Protein AF-C5DSR4-F1 (afdb_monomer_lite)

Radius of gyration: 38.28 Å; chains: 1; bounding box: 112×95×82 Å

Foldseek 3Di:
DVVVVVVVVVVVVVVVVVVVVVVVVVVVVVVVVVVVVVVVVVVVVVVVVVVVVVVVVVVVVVVVVVVVVVVCVVPDPPPVPPPVPPPPDDDDDDDDDDDDDDDDDDDDDDDDPDDDDDDDDDDDDDDDDDDDDDDDDDDDDDDDDDDDDDDDDDDDDDDDDDDDDDDDDDDDDDDDDDDDDDDPDDPPVVVVVVVVVVVPDPPPPPPDQDADPDQDDDDPFDPFLVNLLCQQCPNPPPDRHVVVCCVRRNCRRQPDPVSVVVCLLSVLSNQLLVQCVVVVHDSVVQRVVLQVLQDPDVVVPDGHGPSVCSDNVSRPPSSD

pLDDT: mean 76.4, std 23.67, range [31.12, 98.5]

Secondary structure (DSSP, 8-state):
-HHHHHHHHHHHHHHHHHHHHHHHHHHHHHHHHHHHHHHHHHHHHHHHHHHHHHHHHHHHHHHHHHHHHHHHHHHS---TTSSHHHH---------------------------PPPPP---------------------------PPPPPP--------PPPPPPPP-------------------HHHHHHHHHHGGGS-----PPPP---SPP---SS--SHHHHHHHHHT-STTPPPHHHHHHHHTTTT--SHHHHHHHHHHHHHHHHHHHHHHTT--HHHHHHHHHHTTEEETTTTEE--HHHHTSGGGS-GGG-

Organism: Zygosaccharomyces rouxii (strain ATCC 2623 / CBS 732 / NBRC 1130 / NCYC 568 / NRRL Y-229) (NCBI:txid559307)

InterPro domains:
  IPR022210 Transcription activator GCR1-like domain [PF12550] (216-294)
  IPR052146 High-osmolarity-induced transcription [PTHR37784] (62-318)

Structure (mmCIF, N/CA/C/O backbone):
data_AF-C5DSR4-F1
#
_entry.id   AF-C5DSR4-F1
#
loop_
_atom_site.group_PDB
_atom_site.id
_atom_site.type_symbol
_atom_site.label_atom_id
_atom_site.label_alt_id
_atom_site.label_comp_id
_atom_site.label_asym_id
_atom_site.label_entity_id
_atom_site.label_seq_id
_atom_site.pdbx_PDB_ins_code
_atom_site.Cartn_x
_atom_site.Cartn_y
_atom_site.Cartn_z
_atom_site.occupancy
_atom_site.B_iso_or_equiv
_atom_site.auth_seq_id
_atom_site.auth_comp_id
_atom_site.auth_asym_id
_atom_site.auth_atom_id
_atom_site.pdbx_PDB_model_num
ATOM 1 N N . MET A 1 1 ? -30.363 -25.377 47.512 1.00 67.31 1 MET A N 1
ATOM 2 C CA . MET A 1 1 ? -30.000 -26.011 46.230 1.00 67.31 1 MET A CA 1
ATOM 3 C C . MET A 1 1 ? -29.945 -25.059 45.023 1.00 67.31 1 MET A C 1
ATOM 5 O O . MET A 1 1 ? -29.030 -25.277 44.245 1.00 67.31 1 MET A O 1
ATOM 9 N N . PRO A 1 2 ? -30.767 -23.993 44.857 1.00 78.06 2 PRO A N 1
ATOM 10 C CA . PRO A 1 2 ? -30.749 -23.189 43.613 1.00 78.06 2 PRO A CA 1
ATOM 11 C C . PRO A 1 2 ? -29.427 -22.437 43.344 1.00 78.06 2 PRO A C 1
ATOM 13 O O . PRO A 1 2 ? -29.025 -22.269 42.204 1.00 78.06 2 PRO A O 1
ATOM 16 N N . LEU A 1 3 ? -28.666 -22.097 44.391 1.00 91.06 3 LEU A N 1
ATOM 17 C CA . LEU A 1 3 ? -27.341 -21.461 44.279 1.00 91.06 3 LEU A CA 1
ATOM 18 C C . LEU A 1 3 ? -26.292 -22.280 43.499 1.00 91.06 3 LEU A C 1
ATOM 20 O O . LEU A 1 3 ? -25.314 -21.715 43.012 1.00 91.06 3 LEU A O 1
ATOM 24 N N . ALA A 1 4 ? -26.446 -23.605 43.430 1.00 95.12 4 ALA A N 1
ATOM 25 C CA . ALA A 1 4 ? -25.523 -24.451 42.678 1.00 95.12 4 ALA A CA 1
ATOM 26 C C . ALA A 1 4 ? -25.793 -24.378 41.167 1.00 95.12 4 ALA A C 1
ATOM 28 O O . ALA A 1 4 ? -24.843 -24.356 40.390 1.00 95.12 4 ALA A O 1
ATOM 29 N N . GLU A 1 5 ? -27.063 -24.288 40.766 1.00 95.62 5 GLU A N 1
ATOM 30 C CA . GLU A 1 5 ? -27.489 -24.248 39.361 1.00 95.62 5 GLU A CA 1
ATOM 31 C C . GLU A 1 5 ? -27.044 -22.943 38.687 1.00 95.62 5 GLU A C 1
ATOM 33 O O . GLU A 1 5 ? -26.436 -22.983 37.619 1.00 95.62 5 GLU A O 1
ATOM 38 N N . ASP A 1 6 ? -27.206 -21.802 39.367 1.00 96.06 6 ASP A N 1
ATOM 39 C CA . ASP A 1 6 ? -26.759 -20.496 38.858 1.00 96.06 6 ASP A CA 1
ATOM 40 C C . ASP A 1 6 ? -25.241 -20.453 38.618 1.00 96.06 6 ASP A C 1
ATOM 42 O O . ASP A 1 6 ? -24.758 -19.902 37.626 1.00 96.06 6 ASP A O 1
ATOM 46 N N . ARG A 1 7 ? -24.464 -21.067 39.521 1.00 96.38 7 ARG A N 1
ATOM 47 C CA . ARG A 1 7 ? -23.004 -21.127 39.390 1.00 96.38 7 ARG A CA 1
ATOM 48 C C . ARG A 1 7 ? -22.572 -22.030 38.236 1.00 96.38 7 ARG A C 1
ATOM 50 O O . ARG A 1 7 ? -21.588 -21.710 37.573 1.00 96.38 7 ARG A O 1
ATOM 57 N N . VAL A 1 8 ? -23.273 -23.141 38.008 1.00 97.00 8 VAL A N 1
ATOM 58 C CA . VAL A 1 8 ? -23.008 -24.031 36.867 1.00 97.00 8 VAL A CA 1
ATOM 59 C C . VAL A 1 8 ? -23.297 -23.302 35.555 1.00 97.00 8 VAL A C 1
ATOM 61 O O . VAL A 1 8 ? -22.428 -23.285 34.688 1.00 97.00 8 VAL A O 1
ATOM 64 N N . ALA A 1 9 ? -24.429 -22.604 35.448 1.00 96.75 9 ALA A N 1
ATOM 65 C CA . ALA A 1 9 ? -24.789 -21.857 34.243 1.00 96.75 9 ALA A CA 1
ATOM 66 C C . ALA A 1 9 ? -23.773 -20.748 33.894 1.00 96.75 9 ALA A C 1
ATOM 68 O O . ALA A 1 9 ? -23.401 -20.575 32.731 1.00 96.75 9 ALA A O 1
ATOM 69 N N . GLU A 1 10 ? -23.271 -20.006 34.889 1.00 96.81 10 GLU A N 1
ATOM 70 C CA . GLU A 1 10 ? -22.231 -18.993 34.649 1.00 96.81 10 GLU A CA 1
ATOM 71 C C . GLU A 1 10 ? -20.904 -19.629 34.201 1.00 96.81 10 GLU A C 1
ATOM 73 O O . GLU A 1 10 ? -20.248 -19.112 33.295 1.00 96.81 10 GLU A O 1
ATOM 78 N N . LEU A 1 11 ? -20.517 -20.774 34.777 1.00 97.31 11 LEU A N 1
ATOM 79 C CA . LEU A 1 11 ? -19.326 -21.507 34.339 1.00 97.31 11 LEU A CA 1
ATOM 80 C C . LEU A 1 11 ? -19.472 -22.023 32.902 1.00 97.31 11 LEU A C 1
ATOM 82 O O . LEU A 1 11 ? -18.539 -21.871 32.118 1.00 97.31 11 LEU A O 1
ATOM 86 N N . GLU A 1 12 ? -20.631 -22.559 32.521 1.00 97.75 12 GLU A N 1
ATOM 87 C CA . GLU A 1 12 ? -20.911 -22.984 31.140 1.00 97.75 12 GLU A CA 1
ATOM 88 C C . GLU A 1 12 ? -20.792 -21.815 30.151 1.00 97.75 12 GLU A C 1
ATOM 90 O O . GLU A 1 12 ? -20.209 -21.952 29.068 1.00 97.75 12 GLU A O 1
ATOM 95 N N . ARG A 1 13 ? -21.257 -20.622 30.543 1.00 98.12 13 ARG A N 1
ATOM 96 C CA . ARG A 1 13 ? -21.115 -19.399 29.742 1.00 98.12 13 ARG A CA 1
ATOM 97 C C . ARG A 1 13 ? -19.653 -18.980 29.585 1.00 98.12 13 ARG A C 1
ATOM 99 O O . ARG A 1 13 ? -19.244 -18.596 28.486 1.00 98.12 13 ARG A O 1
ATOM 106 N N . GLN A 1 14 ? -18.867 -19.060 30.659 1.00 97.81 14 GLN A N 1
ATOM 107 C CA . GLN A 1 14 ? -17.430 -18.767 30.630 1.00 97.81 14 GLN A CA 1
ATOM 108 C C . GLN A 1 14 ? -16.665 -19.768 29.760 1.00 97.81 14 GLN A C 1
ATOM 110 O O . GLN A 1 14 ? -15.846 -19.351 28.940 1.00 97.81 14 GLN A O 1
ATOM 115 N N . VAL A 1 15 ? -16.975 -21.062 29.873 1.00 97.81 15 VAL A N 1
ATOM 116 C CA . VAL A 1 15 ? -16.399 -22.118 29.026 1.00 97.81 15 VAL A CA 1
ATOM 117 C C . VAL A 1 15 ? -16.713 -21.846 27.555 1.00 97.81 15 VAL A C 1
ATOM 119 O O . VAL A 1 15 ? -15.791 -21.772 26.748 1.00 97.81 15 VAL A O 1
ATOM 122 N N . THR A 1 16 ? -17.970 -21.547 27.220 1.00 97.75 16 THR A N 1
ATOM 123 C CA . THR A 1 16 ? -18.378 -21.234 25.837 1.00 97.75 16 THR A CA 1
ATOM 124 C C . THR A 1 16 ? -17.647 -20.001 25.277 1.00 97.75 16 THR A C 1
ATOM 126 O O . THR A 1 16 ? -17.295 -19.943 24.097 1.00 97.75 16 THR A O 1
ATOM 129 N N . MET A 1 17 ? -17.408 -18.977 26.105 1.00 97.38 17 MET A N 1
ATOM 130 C CA . MET A 1 17 ? -16.648 -17.789 25.698 1.00 97.38 17 MET A CA 1
ATOM 131 C C . MET A 1 17 ? -15.181 -18.132 25.408 1.00 97.38 17 MET A C 1
ATOM 133 O O . MET A 1 17 ? -14.644 -17.694 24.387 1.00 97.38 17 MET A O 1
ATOM 137 N N . LEU A 1 18 ? -14.549 -18.921 26.281 1.00 98.12 18 LEU A N 1
ATOM 138 C CA . LEU A 1 18 ? -13.169 -19.371 26.109 1.00 98.12 18 LEU A CA 1
ATOM 139 C C . LEU A 1 18 ? -13.017 -20.246 24.863 1.00 98.12 18 LEU A C 1
ATOM 141 O O . LEU A 1 18 ? -12.092 -20.021 24.087 1.00 98.12 18 LEU A O 1
ATOM 145 N N . GLU A 1 19 ? -13.949 -21.166 24.612 1.00 97.94 19 GLU A N 1
ATOM 146 C CA . GLU A 1 19 ? -13.974 -21.985 23.393 1.00 97.94 19 GLU A CA 1
ATOM 147 C C . GLU A 1 19 ? -14.010 -21.118 22.129 1.00 97.94 19 GLU A C 1
ATOM 149 O O . GLU A 1 19 ? -13.214 -21.321 21.211 1.00 97.94 19 GLU A O 1
ATOM 154 N N . ARG A 1 20 ? -14.855 -20.077 22.097 1.00 96.50 20 ARG A N 1
ATOM 155 C CA . ARG A 1 20 ? -14.907 -19.134 20.965 1.00 96.50 20 ARG A CA 1
ATOM 156 C C . ARG A 1 20 ? -13.616 -18.340 20.792 1.00 96.50 20 ARG A C 1
ATOM 158 O O . ARG A 1 20 ? -13.196 -18.103 19.660 1.00 96.50 20 ARG A O 1
ATOM 165 N N . MET A 1 21 ? -12.985 -17.914 21.887 1.00 96.44 21 MET A N 1
ATOM 166 C CA . MET A 1 21 ? -11.693 -17.223 21.826 1.00 96.44 21 MET A CA 1
ATOM 167 C C . MET A 1 21 ? -10.587 -18.141 21.296 1.00 96.44 21 MET A C 1
ATOM 169 O O . MET A 1 21 ? -9.791 -17.711 20.462 1.00 96.44 21 MET A O 1
ATOM 173 N N . ILE A 1 22 ? -10.560 -19.400 21.740 1.00 98.06 22 ILE A N 1
ATOM 174 C CA . ILE A 1 22 ? -9.607 -20.410 21.268 1.00 98.06 22 ILE A CA 1
ATOM 175 C C . ILE A 1 22 ? -9.812 -20.667 19.774 1.00 98.06 22 ILE A C 1
ATOM 177 O O . ILE A 1 22 ? -8.837 -20.628 19.026 1.00 98.06 22 ILE A O 1
ATOM 181 N N . GLN A 1 23 ? -11.057 -20.832 19.319 1.00 96.69 23 GLN A N 1
ATOM 182 C CA . GLN A 1 23 ? -11.356 -21.031 17.900 1.00 96.69 23 GLN A CA 1
ATOM 183 C C . GLN A 1 23 ? -10.903 -19.837 17.049 1.00 96.69 23 GLN A C 1
ATOM 185 O O . GLN A 1 23 ? -10.230 -20.014 16.040 1.00 96.69 23 GLN A O 1
ATOM 190 N N . MET A 1 24 ? -11.193 -18.606 17.485 1.00 93.19 24 MET A N 1
ATOM 191 C CA . MET A 1 24 ? -10.771 -17.390 16.776 1.00 93.19 24 MET A CA 1
ATOM 192 C C . MET A 1 24 ? -9.240 -17.273 16.669 1.00 93.19 24 MET A C 1
ATOM 194 O O . MET A 1 24 ? -8.710 -16.833 15.641 1.00 93.19 24 MET A O 1
ATOM 198 N N . LEU A 1 25 ? -8.519 -17.646 17.732 1.00 96.38 25 LEU A N 1
ATOM 199 C CA . LEU A 1 25 ? -7.056 -17.691 17.728 1.00 96.38 25 LEU A CA 1
ATOM 200 C C . LEU A 1 25 ? -6.536 -18.782 16.786 1.00 96.38 25 LEU A C 1
ATOM 202 O O . LEU A 1 25 ? -5.598 -18.505 16.037 1.00 96.38 25 LEU A O 1
ATOM 206 N N . GLY A 1 26 ? -7.170 -19.959 16.778 1.00 97.12 26 GLY A N 1
ATOM 207 C CA . GLY A 1 26 ? -6.899 -21.051 15.839 1.00 97.12 26 GLY A CA 1
ATOM 208 C C . GLY A 1 26 ? -7.015 -20.591 14.388 1.00 97.12 26 GLY A C 1
ATOM 209 O O . GLY A 1 26 ? -6.015 -20.567 13.676 1.00 97.12 26 GLY A O 1
ATOM 210 N N . ASP A 1 27 ? -8.173 -20.053 14.000 1.00 93.50 27 ASP A N 1
ATOM 211 C CA . ASP A 1 27 ? -8.421 -19.553 12.641 1.00 93.50 27 ASP A CA 1
ATOM 212 C C . ASP A 1 27 ? -7.419 -18.456 12.225 1.00 93.50 27 ASP A C 1
ATOM 214 O O . ASP A 1 27 ? -7.037 -18.321 11.058 1.00 93.50 27 ASP A O 1
ATOM 218 N N . THR A 1 28 ? -6.992 -17.618 13.176 1.00 92.19 28 THR A N 1
ATOM 219 C CA . THR A 1 28 ? -6.001 -16.563 12.920 1.00 92.19 28 THR A CA 1
ATOM 220 C C . THR A 1 28 ? -4.607 -17.139 12.681 1.00 92.19 28 THR A C 1
ATOM 222 O O . THR A 1 28 ? -3.866 -16.608 11.844 1.00 92.19 28 THR A O 1
ATOM 225 N N . LEU A 1 29 ? -4.232 -18.181 13.427 1.00 97.06 29 LEU A N 1
ATOM 226 C CA . LEU A 1 29 ? -2.969 -18.891 13.253 1.00 97.06 29 LEU A CA 1
ATOM 227 C C . LEU A 1 29 ? -2.957 -19.660 11.935 1.00 97.06 29 LEU A C 1
ATOM 229 O O . LEU A 1 29 ? -1.994 -19.496 11.189 1.00 97.06 29 LEU A O 1
ATOM 233 N N . ASP A 1 30 ? -4.032 -20.365 11.589 1.00 96.25 30 ASP A N 1
ATOM 234 C CA . ASP A 1 30 ? -4.150 -21.109 10.328 1.00 96.25 30 ASP A CA 1
ATOM 235 C C . ASP A 1 30 ? -3.954 -20.184 9.123 1.00 96.25 30 ASP A C 1
ATOM 237 O O . ASP A 1 30 ? -3.050 -20.381 8.316 1.00 96.25 30 ASP A O 1
ATOM 241 N N . ARG A 1 31 ? -4.644 -19.036 9.090 1.00 90.06 31 ARG A N 1
ATOM 242 C CA . ARG A 1 31 ? -4.443 -18.017 8.034 1.00 90.06 31 ARG A CA 1
ATOM 243 C C . ARG A 1 31 ? -3.023 -17.449 7.973 1.00 90.06 31 ARG A C 1
ATOM 245 O O . ARG A 1 31 ? -2.646 -16.807 6.985 1.00 90.06 31 ARG A O 1
ATOM 252 N N . LYS A 1 32 ? -2.259 -17.509 9.066 1.00 93.38 32 LYS A N 1
ATOM 253 C CA . LYS A 1 32 ? -0.842 -17.117 9.064 1.00 93.38 32 LYS A CA 1
ATOM 254 C C . LYS A 1 32 ? 0.025 -18.263 8.546 1.00 93.38 32 LYS A C 1
ATOM 256 O O . LYS A 1 32 ? 0.905 -17.977 7.739 1.00 93.38 32 LYS A O 1
ATOM 261 N N . PHE A 1 33 ? -0.240 -19.504 8.953 1.00 98.12 33 PHE A N 1
ATOM 262 C CA . PHE A 1 33 ? 0.444 -20.694 8.447 1.00 98.12 33 PHE A CA 1
ATOM 263 C C . PHE A 1 33 ? 0.251 -20.860 6.939 1.00 98.12 33 PHE A C 1
ATOM 265 O O . PHE A 1 33 ? 1.259 -20.916 6.242 1.00 98.12 33 PHE A O 1
ATOM 272 N N . ASP A 1 34 ? -0.974 -20.745 6.422 1.00 92.69 34 ASP A N 1
ATOM 273 C CA . ASP A 1 34 ? -1.265 -20.799 4.979 1.00 92.69 34 ASP A CA 1
ATOM 274 C C . ASP A 1 34 ? -0.450 -19.764 4.187 1.00 92.69 34 ASP A C 1
ATOM 276 O O . ASP A 1 34 ? 0.082 -20.023 3.107 1.00 92.69 34 ASP A O 1
ATOM 280 N N . ARG A 1 35 ? -0.312 -18.551 4.741 1.00 91.00 35 ARG A N 1
ATOM 281 C CA . ARG A 1 35 ? 0.499 -17.495 4.120 1.00 91.00 35 ARG A CA 1
ATOM 282 C C . ARG A 1 35 ? 1.985 -17.827 4.129 1.00 91.00 35 ARG A C 1
ATOM 284 O O . ARG A 1 35 ? 2.672 -17.493 3.165 1.00 91.00 35 ARG A O 1
ATOM 291 N N . TYR A 1 36 ? 2.493 -18.436 5.197 1.00 96.88 36 TYR A N 1
ATOM 292 C CA . TYR A 1 36 ? 3.886 -18.877 5.245 1.00 96.88 36 TYR A CA 1
ATOM 293 C C . TYR A 1 36 ? 4.137 -20.040 4.289 1.00 96.88 36 TYR A C 1
ATOM 295 O O . TYR A 1 36 ? 5.135 -20.005 3.573 1.00 96.88 36 TYR A O 1
ATOM 303 N N . GLU A 1 37 ? 3.224 -21.003 4.214 1.00 97.00 37 GLU A N 1
ATOM 304 C CA . GLU A 1 37 ? 3.296 -22.131 3.288 1.00 97.00 37 GLU A CA 1
ATOM 305 C C . GLU A 1 37 ? 3.336 -21.648 1.836 1.00 97.00 37 GLU A C 1
ATOM 307 O O . GLU A 1 37 ? 4.270 -21.976 1.107 1.00 97.00 37 GLU A O 1
ATOM 312 N N . GLN A 1 38 ? 2.454 -20.720 1.454 1.00 88.62 38 GLN A N 1
ATOM 313 C CA . GLN A 1 38 ? 2.473 -20.113 0.120 1.00 88.62 38 GLN A CA 1
ATOM 314 C C . GLN A 1 38 ? 3.803 -19.402 -0.202 1.00 88.62 38 GLN A C 1
ATOM 316 O O . GLN A 1 38 ? 4.290 -19.438 -1.338 1.00 88.62 38 GLN A O 1
ATOM 321 N N . VAL A 1 39 ? 4.410 -18.730 0.782 1.00 93.38 39 VAL A N 1
ATOM 322 C CA . VAL A 1 39 ? 5.723 -18.087 0.605 1.00 93.38 39 VAL A CA 1
ATOM 323 C C . VAL A 1 39 ? 6.825 -19.135 0.438 1.00 93.38 39 VAL A C 1
ATOM 325 O O . VAL A 1 39 ? 7.670 -18.972 -0.445 1.00 93.38 39 VAL A O 1
ATOM 328 N N . ILE A 1 40 ? 6.806 -20.201 1.241 1.00 96.81 40 ILE A N 1
ATOM 329 C CA . ILE A 1 40 ? 7.764 -21.312 1.168 1.00 96.81 40 ILE A CA 1
ATOM 330 C C . ILE A 1 40 ? 7.669 -22.004 -0.195 1.00 96.81 40 ILE A C 1
ATOM 332 O O . ILE A 1 40 ? 8.691 -22.175 -0.859 1.00 96.81 40 ILE A O 1
ATOM 336 N N . GLU A 1 41 ? 6.463 -22.323 -0.665 1.00 93.81 41 GLU A N 1
ATOM 337 C CA . GLU A 1 41 ? 6.233 -22.918 -1.986 1.00 93.81 41 GLU A CA 1
ATOM 338 C C . GLU A 1 41 ? 6.740 -22.010 -3.112 1.00 93.81 41 GLU A C 1
ATOM 340 O O . GLU A 1 41 ? 7.462 -22.456 -4.007 1.00 93.81 41 GLU A O 1
ATOM 345 N N . SER A 1 42 ? 6.434 -20.709 -3.046 1.00 90.19 42 SER A N 1
ATOM 346 C CA . SER A 1 42 ? 6.908 -19.735 -4.035 1.00 90.19 42 SER A CA 1
ATOM 347 C C . SER A 1 42 ? 8.435 -19.650 -4.087 1.00 90.19 42 SER A C 1
ATOM 349 O O . SER A 1 42 ? 9.018 -19.540 -5.170 1.00 90.19 42 SER A O 1
ATOM 351 N N . GLN A 1 43 ? 9.097 -19.679 -2.930 1.00 94.75 43 GLN A N 1
ATOM 352 C CA . GLN A 1 43 ? 10.556 -19.652 -2.851 1.00 94.75 43 GLN A CA 1
ATOM 353 C C . GLN A 1 43 ? 11.173 -20.959 -3.346 1.00 94.75 43 GLN A C 1
ATOM 355 O O . GLN A 1 43 ? 12.104 -20.908 -4.147 1.00 94.75 43 GLN A O 1
ATOM 360 N N . SER A 1 44 ? 10.626 -22.104 -2.939 1.00 93.75 44 SER A N 1
ATOM 361 C CA . SER A 1 44 ? 11.048 -23.428 -3.409 1.00 93.75 44 SER A CA 1
ATOM 362 C C . SER A 1 44 ? 10.981 -23.521 -4.937 1.00 93.75 44 SER A C 1
ATOM 364 O O . SER A 1 44 ? 11.952 -23.908 -5.589 1.00 93.75 44 SER A O 1
ATOM 366 N N . HIS A 1 45 ? 9.887 -23.036 -5.531 1.00 94.81 45 HIS A N 1
ATOM 367 C CA . HIS A 1 45 ? 9.728 -22.974 -6.981 1.00 94.81 45 HIS A CA 1
ATOM 368 C C . HIS A 1 45 ? 10.793 -22.097 -7.661 1.00 94.81 45 HIS A C 1
ATOM 370 O O . HIS A 1 45 ? 11.411 -22.523 -8.634 1.00 94.81 45 HIS A O 1
ATOM 376 N N . LYS A 1 46 ? 11.071 -20.899 -7.127 1.00 91.88 46 LYS A N 1
ATOM 377 C CA . LYS A 1 46 ? 12.122 -20.010 -7.662 1.00 91.88 46 LYS A CA 1
ATOM 378 C C . LYS A 1 46 ? 13.517 -20.623 -7.561 1.00 91.88 46 LYS A C 1
ATOM 380 O O . LYS A 1 46 ? 14.321 -20.450 -8.472 1.00 91.88 46 LYS A O 1
ATOM 385 N N . ILE A 1 47 ? 13.811 -21.318 -6.462 1.00 94.25 47 ILE A N 1
ATOM 386 C CA . ILE A 1 47 ? 15.078 -22.038 -6.292 1.00 94.25 47 ILE A CA 1
ATOM 387 C C . ILE A 1 47 ? 15.200 -23.106 -7.381 1.00 94.25 47 ILE A C 1
ATOM 389 O O . ILE A 1 47 ? 16.225 -23.157 -8.053 1.00 94.25 47 ILE A O 1
ATOM 393 N N . ALA A 1 48 ? 14.142 -23.882 -7.627 1.00 94.12 48 ALA A N 1
ATOM 394 C CA . ALA A 1 48 ? 14.133 -24.888 -8.685 1.00 94.12 48 ALA A CA 1
ATOM 395 C C . ALA A 1 48 ? 14.353 -24.279 -10.086 1.00 94.12 48 ALA A C 1
ATOM 397 O O . ALA A 1 48 ? 15.173 -24.793 -10.850 1.00 94.12 48 ALA A O 1
ATOM 398 N N . GLU A 1 49 ? 13.690 -23.162 -10.414 1.00 94.38 49 GLU A N 1
ATOM 399 C CA . GLU A 1 49 ? 13.901 -22.445 -11.685 1.00 94.38 49 GLU A CA 1
ATOM 400 C C . GLU A 1 49 ? 15.361 -21.983 -11.847 1.00 94.38 49 GLU A C 1
ATOM 402 O O . GLU A 1 49 ? 15.969 -22.187 -12.902 1.00 94.38 49 GLU A O 1
ATOM 407 N N . LEU A 1 50 ? 15.954 -21.407 -10.794 1.00 97.00 50 LEU A N 1
ATOM 408 C CA . LEU A 1 50 ? 17.354 -20.973 -10.801 1.00 97.00 50 LEU A CA 1
ATOM 409 C C . LEU A 1 50 ? 18.323 -22.149 -10.953 1.00 97.00 50 LEU A C 1
ATOM 411 O O . LEU A 1 50 ? 19.291 -22.047 -11.705 1.00 97.00 50 LEU A O 1
ATOM 415 N N . THR A 1 51 ? 18.063 -23.273 -10.284 1.00 96.75 51 THR A N 1
ATOM 416 C CA . THR A 1 51 ? 18.873 -24.490 -10.409 1.00 96.75 51 THR A CA 1
ATOM 417 C C . THR A 1 51 ? 18.899 -24.993 -11.852 1.00 96.75 51 THR A C 1
ATOM 419 O O . THR A 1 51 ? 19.978 -25.273 -12.374 1.00 96.75 51 THR A O 1
ATOM 422 N N . VAL A 1 52 ? 17.746 -25.046 -12.527 1.00 97.25 52 VAL A N 1
ATOM 423 C CA . VAL A 1 52 ? 17.659 -25.455 -13.942 1.00 97.25 52 VAL A CA 1
ATOM 424 C C . VAL A 1 52 ? 18.425 -24.491 -14.850 1.00 97.25 52 VAL A C 1
ATOM 426 O O . VAL A 1 52 ? 19.171 -24.932 -15.726 1.00 97.25 52 VAL A O 1
ATOM 429 N N . LEU A 1 53 ? 18.291 -23.181 -14.625 1.00 97.88 53 LEU A N 1
ATOM 430 C CA . LEU A 1 53 ? 19.005 -22.170 -15.405 1.00 97.88 53 LEU A CA 1
ATOM 431 C C . LEU A 1 53 ? 20.529 -22.300 -15.253 1.00 97.88 53 LEU A C 1
ATOM 433 O O . LEU A 1 53 ? 21.246 -22.295 -16.253 1.00 97.88 53 LEU A O 1
ATOM 437 N N . MET A 1 54 ? 21.025 -22.484 -14.027 1.00 96.25 54 MET A N 1
ATOM 438 C CA . MET A 1 54 ? 22.455 -22.700 -13.778 1.00 96.25 54 MET A CA 1
ATOM 439 C C . MET A 1 54 ? 22.969 -23.981 -14.445 1.00 96.25 54 MET A C 1
ATOM 441 O O . MET A 1 54 ? 24.021 -23.954 -15.081 1.00 96.25 54 MET A O 1
ATOM 445 N N . LEU A 1 55 ? 22.218 -25.085 -14.362 1.00 97.31 55 LEU A N 1
ATOM 446 C CA . LEU A 1 55 ? 22.558 -26.342 -15.043 1.00 97.31 55 LEU A CA 1
ATOM 447 C C . LEU A 1 55 ? 22.658 -26.154 -16.566 1.00 97.31 55 LEU A C 1
ATOM 449 O O . LEU A 1 55 ? 23.585 -26.677 -17.188 1.00 97.31 55 LEU A O 1
ATOM 453 N N . SER A 1 56 ? 21.753 -25.369 -17.161 1.00 97.19 56 SER A N 1
ATOM 454 C CA . SER A 1 56 ? 21.803 -25.027 -18.588 1.00 97.19 56 SER A CA 1
ATOM 455 C C . SER A 1 56 ? 23.068 -24.243 -18.939 1.00 97.19 56 SER A C 1
ATOM 457 O O . SER A 1 56 ? 23.776 -24.614 -19.874 1.00 97.19 56 SER A O 1
ATOM 459 N N . MET A 1 57 ? 23.397 -23.203 -18.165 1.00 97.69 57 MET A N 1
ATOM 460 C CA . MET A 1 57 ? 24.598 -22.388 -18.392 1.00 97.69 57 MET A CA 1
ATOM 461 C C . MET A 1 57 ? 25.889 -23.209 -18.272 1.00 97.69 57 MET A C 1
ATOM 463 O O . MET A 1 57 ? 26.779 -23.087 -19.111 1.00 97.69 57 MET A O 1
ATOM 467 N N . VAL A 1 58 ? 25.984 -24.085 -17.268 1.00 97.81 58 VAL A N 1
ATOM 468 C CA . VAL A 1 58 ? 27.141 -24.978 -17.086 1.00 97.81 58 VAL A CA 1
ATOM 469 C C . VAL A 1 58 ? 27.252 -25.972 -18.246 1.00 97.81 58 VAL A C 1
ATOM 471 O O . VAL A 1 58 ? 28.344 -26.195 -18.770 1.00 97.81 58 VAL A O 1
ATOM 474 N N . SER A 1 59 ? 26.129 -26.533 -18.709 1.00 96.38 59 SER A N 1
ATOM 475 C CA . SER A 1 59 ? 26.107 -27.415 -19.884 1.00 96.38 59 SER A CA 1
ATOM 476 C C . SER A 1 59 ? 26.580 -26.695 -21.151 1.00 96.38 59 SER A C 1
ATOM 478 O O . SER A 1 59 ? 27.388 -27.239 -21.907 1.00 96.38 59 SER A O 1
ATOM 480 N N . GLU A 1 60 ? 26.126 -25.461 -21.378 1.00 97.50 60 GLU A N 1
ATOM 481 C CA . GLU A 1 60 ? 26.591 -24.630 -22.491 1.00 97.50 60 GLU A CA 1
ATOM 482 C C . GLU A 1 60 ? 28.089 -24.344 -22.392 1.00 97.50 60 GLU A C 1
ATOM 484 O O . GLU A 1 60 ? 28.805 -24.512 -23.379 1.00 97.50 60 GLU A O 1
ATOM 489 N N . GLN A 1 61 ? 28.591 -23.995 -21.207 1.00 97.38 61 GLN A N 1
ATOM 490 C CA . GLN A 1 61 ? 30.017 -23.757 -20.989 1.00 97.38 61 GLN A CA 1
ATOM 491 C C . GLN A 1 61 ? 30.866 -24.999 -21.310 1.00 97.38 61 GLN A C 1
ATOM 493 O O . GLN A 1 61 ? 31.909 -24.878 -21.958 1.00 97.38 61 GLN A O 1
ATOM 498 N N . HIS A 1 62 ? 30.411 -26.199 -20.934 1.00 96.25 62 HIS A N 1
ATOM 499 C CA . HIS A 1 62 ? 31.077 -27.451 -21.307 1.00 96.25 62 HIS A CA 1
ATOM 500 C C . HIS A 1 62 ? 31.107 -27.671 -22.825 1.00 96.25 62 HIS A C 1
ATOM 502 O O . HIS A 1 62 ? 32.147 -28.062 -23.361 1.00 96.25 62 HIS A O 1
ATOM 508 N N . LYS A 1 63 ? 30.009 -27.374 -23.534 1.00 96.62 63 LYS A N 1
ATOM 509 C CA . LYS A 1 63 ? 29.950 -27.465 -25.006 1.00 96.62 63 LYS A CA 1
ATOM 510 C C . LYS A 1 63 ? 30.921 -26.489 -25.670 1.00 96.62 63 LYS A C 1
ATOM 512 O O . LYS A 1 63 ? 31.676 -26.887 -26.556 1.00 96.62 63 LYS A O 1
ATOM 517 N N . TRP A 1 64 ? 30.942 -25.235 -25.215 1.00 97.12 64 TRP A N 1
ATOM 518 C CA . TRP A 1 64 ? 31.872 -24.215 -25.707 1.00 97.12 64 TRP A CA 1
ATOM 519 C C . TRP A 1 64 ? 33.330 -24.607 -25.463 1.00 97.12 64 TRP A C 1
ATOM 521 O O . TRP A 1 64 ? 34.152 -24.496 -26.371 1.00 97.12 64 TRP A O 1
ATOM 531 N N . SER A 1 65 ? 33.646 -25.121 -24.271 1.00 96.56 65 SER A N 1
ATOM 532 C CA . SER A 1 65 ? 34.990 -25.608 -23.943 1.00 96.56 65 SER A CA 1
ATOM 533 C C . SER A 1 65 ? 35.414 -26.767 -24.849 1.00 96.56 65 SER A C 1
ATOM 535 O O . SER A 1 65 ? 36.526 -26.752 -25.376 1.00 96.56 65 SER A O 1
ATOM 537 N N . GLY A 1 66 ? 34.524 -27.735 -25.090 1.00 93.81 66 GLY A N 1
ATOM 538 C CA . GLY A 1 66 ? 34.777 -28.847 -26.009 1.00 93.81 66 GLY A CA 1
ATOM 539 C C . GLY A 1 66 ? 35.053 -28.379 -27.440 1.00 93.81 66 GLY A C 1
ATOM 540 O O . GLY A 1 66 ? 36.073 -28.745 -28.018 1.00 93.81 66 GLY A O 1
ATOM 541 N N . SER A 1 67 ? 34.203 -27.499 -27.979 1.00 96.69 67 SER A N 1
ATOM 542 C CA . SER A 1 67 ? 34.375 -26.951 -29.332 1.00 96.69 67 SER A CA 1
ATOM 543 C C . SER A 1 67 ? 35.659 -26.127 -29.477 1.00 96.69 67 SER A C 1
ATOM 545 O O . SER A 1 67 ? 36.339 -26.201 -30.501 1.00 96.69 67 SER A O 1
ATOM 547 N N . LEU A 1 68 ? 36.036 -25.364 -28.444 1.00 95.12 68 LEU A N 1
ATOM 548 C CA . LEU A 1 68 ? 37.289 -24.614 -28.442 1.00 95.12 68 LEU A CA 1
ATOM 549 C C . LEU A 1 68 ? 38.505 -25.550 -28.457 1.00 95.12 68 LEU A C 1
ATOM 551 O O . LEU A 1 68 ? 39.421 -25.325 -29.246 1.00 95.12 68 LEU A O 1
ATOM 555 N N . LYS A 1 69 ? 38.502 -26.611 -27.637 1.00 93.88 69 LYS A N 1
ATOM 556 C CA . LYS A 1 69 ? 39.563 -27.635 -27.637 1.00 93.88 69 LYS A CA 1
ATOM 557 C C . LYS A 1 69 ? 39.705 -28.299 -29.006 1.00 93.88 69 LYS A C 1
ATOM 559 O O . LYS A 1 69 ? 40.820 -28.445 -29.496 1.00 93.88 69 LYS A O 1
ATOM 564 N N . GLU A 1 70 ? 38.588 -28.641 -29.640 1.00 94.62 70 GLU A N 1
ATOM 565 C CA . GLU A 1 70 ? 38.572 -29.224 -30.983 1.00 94.62 70 GLU A CA 1
ATOM 566 C C . GLU A 1 70 ? 39.182 -28.273 -32.024 1.00 94.62 70 GLU A C 1
ATOM 568 O O . GLU A 1 70 ? 40.050 -28.671 -32.798 1.00 94.62 70 GLU A O 1
ATOM 573 N N . ARG A 1 71 ? 38.804 -26.988 -32.003 1.00 95.44 71 ARG A N 1
ATOM 574 C CA . ARG A 1 71 ? 39.377 -25.973 -32.903 1.00 95.44 71 ARG A CA 1
ATOM 575 C C . ARG A 1 71 ? 40.871 -25.759 -32.681 1.00 95.44 71 ARG A C 1
ATOM 577 O O . ARG A 1 71 ? 41.612 -25.650 -33.653 1.00 95.44 71 ARG A O 1
ATOM 584 N N . ILE A 1 72 ? 41.321 -25.718 -31.426 1.00 91.62 72 ILE A N 1
ATOM 585 C CA . ILE A 1 72 ? 42.751 -25.618 -31.100 1.00 91.62 72 ILE A CA 1
ATOM 586 C C . ILE A 1 72 ? 43.494 -26.845 -31.639 1.00 91.62 72 ILE A C 1
ATOM 588 O O . ILE A 1 72 ? 44.522 -26.681 -32.284 1.00 91.62 72 ILE A O 1
ATOM 592 N N . SER A 1 73 ? 42.943 -28.050 -31.466 1.00 88.12 73 SER A N 1
ATOM 593 C CA . SER A 1 73 ? 43.529 -29.287 -31.999 1.00 88.12 73 SER A CA 1
ATOM 594 C C . SER A 1 73 ? 43.602 -29.324 -33.531 1.00 88.12 73 SER A C 1
ATOM 596 O O . SER A 1 73 ? 44.450 -30.033 -34.065 1.00 88.12 73 SER A O 1
ATOM 598 N N . GLN A 1 74 ? 42.728 -28.605 -34.243 1.00 91.69 74 GLN A N 1
ATOM 599 C CA . GLN A 1 74 ? 42.767 -28.510 -35.710 1.00 91.69 74 GLN A CA 1
ATOM 600 C C . GLN A 1 74 ? 43.818 -27.511 -36.213 1.00 91.69 74 GLN A C 1
ATOM 602 O O . GLN A 1 74 ? 44.398 -27.720 -37.277 1.00 91.69 74 GLN A O 1
ATOM 607 N N . VAL A 1 75 ? 44.035 -26.412 -35.482 1.00 91.00 75 VAL A N 1
ATOM 608 C CA . VAL A 1 75 ? 44.959 -25.334 -35.881 1.00 91.00 75 VAL A CA 1
ATOM 609 C C . VAL A 1 75 ? 46.383 -25.598 -35.399 1.00 91.00 75 VAL A C 1
ATOM 611 O O . VAL A 1 75 ? 47.336 -25.202 -36.070 1.00 91.00 75 VAL A O 1
ATOM 614 N N . ALA A 1 76 ? 46.544 -26.254 -34.249 1.00 83.06 76 ALA A N 1
ATOM 615 C CA . ALA A 1 76 ? 47.852 -26.609 -33.732 1.00 83.06 76 ALA A CA 1
ATOM 616 C C . ALA A 1 76 ? 48.519 -27.622 -34.685 1.00 83.06 76 ALA A C 1
ATOM 618 O O . ALA A 1 76 ? 47.972 -28.707 -34.904 1.00 83.06 76 ALA A O 1
ATOM 619 N N . PRO A 1 77 ? 49.681 -27.298 -35.283 1.00 71.56 77 PRO A N 1
ATOM 620 C CA . PRO A 1 77 ? 50.430 -28.268 -36.069 1.00 71.56 77 PRO A CA 1
ATOM 621 C C . PRO A 1 77 ? 50.776 -29.468 -35.182 1.00 71.56 77 PRO A C 1
ATOM 623 O O . PRO A 1 77 ? 51.069 -29.292 -34.000 1.00 71.56 77 PRO A O 1
ATOM 626 N N . LYS A 1 78 ? 50.762 -30.677 -35.759 1.00 66.31 78 LYS A N 1
ATOM 627 C CA . LYS A 1 78 ? 51.134 -31.952 -35.112 1.00 66.31 78 LYS A CA 1
ATOM 628 C C . LYS A 1 78 ? 52.631 -32.025 -34.766 1.00 66.31 78 LYS A C 1
ATOM 630 O O . LYS A 1 78 ? 53.306 -32.999 -35.080 1.00 66.31 78 LYS A O 1
ATOM 635 N N . ASN A 1 79 ? 53.185 -30.970 -34.187 1.00 60.69 79 ASN A N 1
ATOM 636 C CA . ASN A 1 79 ? 54.503 -31.018 -33.592 1.00 60.69 79 ASN A CA 1
ATOM 637 C C . ASN A 1 79 ? 54.321 -31.694 -32.230 1.00 60.69 79 ASN A C 1
ATOM 639 O O . ASN A 1 79 ? 53.955 -31.034 -31.258 1.00 60.69 79 ASN A O 1
ATOM 643 N N . ASP A 1 80 ? 54.569 -33.006 -32.189 1.00 57.50 80 ASP A N 1
ATOM 644 C CA . ASP A 1 80 ? 54.456 -33.928 -31.040 1.00 57.50 80 ASP A CA 1
ATOM 645 C C . ASP A 1 80 ? 55.221 -33.502 -29.766 1.00 57.50 80 ASP A C 1
ATOM 647 O O . ASP A 1 80 ? 55.213 -34.199 -28.761 1.00 57.50 80 ASP A O 1
ATOM 651 N N . VAL A 1 81 ? 55.876 -32.341 -29.766 1.00 59.03 81 VAL A N 1
ATOM 652 C CA . VAL A 1 81 ? 56.777 -31.899 -28.697 1.00 59.03 81 VAL A CA 1
ATOM 653 C C . VAL A 1 81 ? 56.046 -31.137 -27.580 1.00 59.03 81 VAL A C 1
ATOM 655 O O . VAL A 1 81 ? 56.589 -30.986 -26.493 1.00 59.03 81 VAL A O 1
ATOM 658 N N . PHE A 1 82 ? 54.815 -30.650 -27.796 1.00 54.34 82 PHE A N 1
ATOM 659 C CA . PHE A 1 82 ? 54.159 -29.761 -26.818 1.00 54.34 82 PHE A CA 1
ATOM 660 C C . PHE A 1 82 ? 53.194 -30.454 -25.834 1.00 54.34 82 PHE A C 1
ATOM 662 O O . PHE A 1 82 ? 52.793 -29.838 -24.849 1.00 54.34 82 PHE A O 1
ATOM 669 N N . TYR A 1 83 ? 52.827 -31.723 -26.049 1.00 56.88 83 TYR A N 1
ATOM 670 C CA . TYR A 1 83 ? 51.845 -32.413 -25.194 1.00 56.88 83 TYR A CA 1
ATOM 671 C C . TYR A 1 83 ? 52.436 -33.088 -23.941 1.00 56.88 83 TYR A C 1
ATOM 673 O O . TYR A 1 83 ? 51.685 -33.352 -23.006 1.00 56.88 83 TYR A O 1
ATOM 681 N N . GLU A 1 84 ? 53.757 -33.281 -23.840 1.00 55.88 84 GLU A N 1
ATOM 682 C CA . GLU A 1 84 ? 54.367 -33.859 -22.624 1.00 55.88 84 GLU A CA 1
ATOM 683 C C . GLU A 1 84 ? 54.377 -32.908 -21.414 1.00 55.88 84 GLU A C 1
ATOM 685 O O . GLU A 1 84 ? 54.502 -33.361 -20.279 1.00 55.88 84 GLU A O 1
ATOM 690 N N . LEU A 1 85 ? 54.195 -31.596 -21.607 1.00 59.44 85 LEU A N 1
ATOM 691 C CA . LEU A 1 85 ? 54.336 -30.628 -20.511 1.00 59.44 85 LEU A CA 1
ATOM 692 C C . LEU A 1 85 ? 53.073 -30.473 -19.642 1.00 59.44 85 LEU A C 1
ATOM 694 O O . LEU A 1 85 ? 53.142 -29.843 -18.590 1.00 59.44 85 LEU A O 1
ATOM 698 N N . PHE A 1 86 ? 51.921 -31.015 -20.055 1.00 55.66 86 PHE A N 1
ATOM 699 C CA . PHE A 1 86 ? 50.646 -30.785 -19.352 1.00 55.66 86 PHE A CA 1
ATOM 700 C C . PHE A 1 86 ? 49.973 -32.043 -18.779 1.00 55.66 86 PHE A C 1
ATOM 702 O O . PHE A 1 86 ? 49.007 -31.902 -18.031 1.00 55.66 86 PHE A O 1
ATOM 709 N N . GLU A 1 87 ? 50.480 -33.252 -19.061 1.00 55.34 87 GLU A N 1
ATOM 710 C CA . GLU A 1 87 ? 49.915 -34.510 -18.527 1.00 55.34 87 GLU A CA 1
ATOM 711 C C . GLU A 1 87 ? 50.818 -35.270 -17.530 1.00 55.34 87 GLU A C 1
ATOM 713 O O . GLU A 1 87 ? 50.360 -36.224 -16.907 1.00 55.34 87 GLU A O 1
ATOM 718 N N . GLY A 1 88 ? 52.063 -34.845 -17.288 1.00 52.19 88 GLY A N 1
ATOM 719 C CA . GLY A 1 88 ? 53.025 -35.593 -16.460 1.00 52.19 88 GLY A CA 1
ATOM 720 C C . GLY A 1 88 ? 53.361 -34.951 -15.112 1.00 52.19 88 GLY A C 1
ATOM 721 O O . GLY A 1 88 ? 54.482 -34.497 -14.923 1.00 52.19 88 GLY A O 1
ATOM 722 N N . GLY A 1 89 ? 52.414 -34.916 -14.172 1.00 48.94 89 GLY A N 1
ATOM 723 C CA . GLY A 1 89 ? 52.628 -34.441 -12.796 1.00 48.94 89 GLY A CA 1
ATOM 724 C C . GLY A 1 89 ? 52.203 -35.465 -11.744 1.00 48.94 89 GLY A C 1
ATOM 725 O O . GLY A 1 89 ? 51.480 -35.126 -10.813 1.00 48.94 89 GLY A O 1
ATOM 726 N N . GLN A 1 90 ? 52.578 -36.731 -11.935 1.00 50.91 90 GLN A N 1
ATOM 727 C CA . GLN A 1 90 ? 52.483 -37.779 -10.921 1.00 50.91 90 GLN A CA 1
ATOM 728 C C . GLN A 1 90 ? 53.911 -38.206 -10.574 1.00 50.91 90 GLN A C 1
ATOM 730 O O . GLN A 1 90 ? 54.594 -38.836 -11.378 1.00 50.91 90 GLN A O 1
ATOM 735 N N . ASP A 1 91 ? 54.364 -37.787 -9.395 1.00 47.69 91 ASP A N 1
ATOM 736 C CA . ASP A 1 91 ? 55.697 -38.051 -8.860 1.00 47.69 91 ASP A CA 1
ATOM 737 C C . ASP A 1 91 ? 56.011 -39.554 -8.788 1.00 47.69 91 ASP A C 1
ATOM 739 O O . ASP A 1 91 ? 55.173 -40.353 -8.354 1.00 47.69 91 ASP A O 1
ATOM 743 N N . PRO A 1 92 ? 57.275 -39.927 -9.039 1.00 54.09 92 PRO A N 1
ATOM 744 C CA . PRO A 1 92 ? 57.904 -40.917 -8.187 1.00 54.09 92 PRO A CA 1
ATOM 745 C C . PRO A 1 92 ? 59.171 -40.356 -7.541 1.00 54.09 92 PRO A C 1
ATOM 747 O O . PRO A 1 92 ? 60.109 -39.896 -8.188 1.00 54.09 92 PRO A O 1
ATOM 750 N N . ALA A 1 93 ? 59.183 -40.453 -6.216 1.00 58.22 93 ALA A N 1
ATOM 751 C CA . ALA A 1 93 ? 60.329 -40.241 -5.356 1.00 58.22 93 ALA A CA 1
ATOM 752 C C . ALA A 1 93 ? 61.595 -40.952 -5.863 1.00 58.22 93 ALA A C 1
ATOM 754 O O . ALA A 1 93 ? 61.567 -42.148 -6.150 1.00 58.22 93 ALA A O 1
ATOM 755 N N . THR A 1 94 ? 62.736 -40.263 -5.857 1.00 50.22 94 THR A N 1
ATOM 756 C CA . THR A 1 94 ? 64.024 -40.861 -5.467 1.00 50.22 94 THR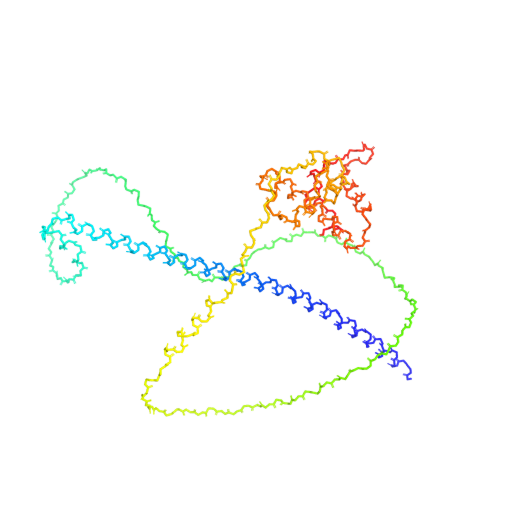 A CA 1
ATOM 757 C C . THR A 1 94 ? 65.055 -39.784 -5.132 1.00 50.22 94 THR A C 1
ATOM 759 O O . THR A 1 94 ? 65.142 -38.737 -5.762 1.00 50.22 94 THR A O 1
ATOM 762 N N . ALA A 1 95 ? 65.788 -40.056 -4.058 1.00 51.94 95 ALA A N 1
ATOM 763 C CA . ALA A 1 95 ? 66.770 -39.214 -3.395 1.00 51.94 95 ALA A CA 1
ATOM 764 C C . ALA A 1 95 ? 67.990 -38.859 -4.261 1.00 51.94 95 ALA A C 1
ATOM 766 O O . ALA A 1 95 ? 68.353 -39.640 -5.136 1.00 51.94 95 ALA A O 1
ATOM 767 N N . THR A 1 96 ? 68.705 -37.777 -3.914 1.00 49.41 96 THR A N 1
ATOM 768 C CA . THR A 1 96 ? 70.166 -37.798 -3.668 1.00 49.41 96 THR A CA 1
ATOM 769 C C . THR A 1 96 ? 70.681 -36.458 -3.116 1.00 49.41 96 THR A C 1
ATOM 771 O O . THR A 1 96 ? 70.349 -35.374 -3.579 1.00 49.41 96 THR A O 1
ATOM 774 N N . THR A 1 97 ? 71.499 -36.621 -2.085 1.00 48.03 97 THR A N 1
ATOM 775 C CA . THR A 1 97 ? 72.309 -35.730 -1.248 1.00 48.03 97 THR A CA 1
ATOM 776 C C . THR A 1 97 ? 73.337 -34.865 -2.001 1.00 48.03 97 THR A C 1
ATOM 778 O O . THR A 1 97 ? 73.972 -35.357 -2.929 1.00 48.03 97 THR A O 1
ATOM 781 N N . GLY A 1 98 ? 73.637 -33.652 -1.508 1.00 42.09 98 GLY A N 1
ATOM 782 C CA . GLY A 1 98 ? 74.919 -32.974 -1.790 1.00 42.09 98 GLY A CA 1
ATOM 783 C C . GLY A 1 98 ? 74.945 -31.447 -1.574 1.00 42.09 98 GLY A C 1
ATOM 784 O O . GLY A 1 98 ? 74.138 -30.770 -2.201 1.00 42.09 98 GLY A O 1
ATOM 785 N N . PRO A 1 99 ? 75.847 -30.891 -0.731 1.00 63.25 99 PRO A N 1
ATOM 786 C CA . PRO A 1 99 ? 75.873 -29.476 -0.342 1.00 63.25 99 PRO A CA 1
ATOM 787 C C . PRO A 1 99 ? 76.849 -28.639 -1.188 1.00 63.25 99 PRO A C 1
ATOM 789 O O . PRO A 1 99 ? 77.886 -29.137 -1.624 1.00 63.25 99 PRO A O 1
ATOM 792 N N . GLY A 1 100 ? 76.562 -27.348 -1.358 1.00 44.66 100 GLY A N 1
ATOM 793 C CA . GLY A 1 100 ? 77.479 -26.413 -2.008 1.00 44.66 100 GLY A CA 1
ATOM 794 C C . GLY A 1 100 ? 77.031 -24.965 -1.861 1.00 44.66 100 GLY A C 1
ATOM 795 O O . GLY A 1 100 ? 76.109 -24.528 -2.543 1.00 44.66 100 GLY A O 1
ATOM 796 N N . ASP A 1 101 ? 77.695 -24.258 -0.949 1.00 49.72 101 ASP A N 1
ATOM 797 C CA . ASP A 1 101 ? 77.682 -22.806 -0.779 1.00 49.72 101 ASP A CA 1
ATOM 798 C C . ASP A 1 101 ? 77.902 -22.057 -2.100 1.00 49.72 101 ASP A C 1
ATOM 800 O O . ASP A 1 101 ? 78.785 -22.434 -2.862 1.00 49.72 101 ASP A O 1
ATOM 804 N N . HIS A 1 102 ? 77.183 -20.948 -2.317 1.00 51.62 102 HIS A N 1
ATOM 805 C CA . HIS A 1 102 ? 77.770 -19.674 -2.760 1.00 51.62 102 HIS A CA 1
ATOM 806 C C . HIS A 1 102 ? 76.764 -18.502 -2.636 1.00 51.62 102 HIS A C 1
ATOM 808 O O . HIS A 1 102 ? 75.554 -18.713 -2.741 1.00 51.62 102 HIS A O 1
ATOM 814 N N . PRO A 1 103 ? 77.244 -17.263 -2.393 1.00 60.69 103 PRO A N 1
ATOM 815 C CA . PRO A 1 103 ? 76.418 -16.110 -2.030 1.00 60.69 103 PRO A CA 1
ATOM 816 C C . PRO A 1 103 ? 76.002 -15.222 -3.227 1.00 60.69 103 PRO A C 1
ATOM 818 O O . PRO A 1 103 ? 76.774 -15.046 -4.162 1.00 60.69 103 PRO A O 1
ATOM 821 N N . VAL A 1 104 ? 74.778 -14.667 -3.139 1.00 54.91 104 VAL A N 1
ATOM 822 C CA . VAL A 1 104 ? 74.322 -13.252 -3.328 1.00 54.91 104 VAL A CA 1
ATOM 823 C C . VAL A 1 104 ? 75.111 -12.392 -4.358 1.00 54.91 104 VAL A C 1
ATOM 825 O O . VAL A 1 104 ? 76.324 -12.268 -4.202 1.00 54.91 104 VAL A O 1
ATOM 828 N N . PRO A 1 105 ? 74.471 -11.699 -5.345 1.00 59.75 105 PRO A N 1
ATOM 829 C CA . PRO A 1 105 ? 73.739 -10.462 -5.034 1.00 59.75 105 PRO A CA 1
ATOM 830 C C . PRO A 1 105 ? 72.477 -10.094 -5.837 1.00 59.75 105 PRO A C 1
ATOM 832 O O . PRO A 1 105 ? 72.151 -10.632 -6.888 1.00 59.75 105 PRO A O 1
ATOM 835 N N . GLU A 1 106 ? 71.782 -9.139 -5.217 1.00 47.44 106 GLU A N 1
ATOM 836 C CA . GLU A 1 106 ? 70.562 -8.403 -5.552 1.00 47.44 106 GLU A CA 1
ATOM 837 C C . GLU A 1 106 ? 70.376 -8.019 -7.028 1.00 47.44 106 GLU A C 1
ATOM 839 O O . GLU A 1 106 ? 71.320 -7.601 -7.692 1.00 47.44 106 GLU A O 1
ATOM 844 N N . THR A 1 107 ? 69.120 -8.005 -7.497 1.00 43.25 107 THR A N 1
ATOM 845 C CA . THR A 1 107 ? 68.494 -6.817 -8.125 1.00 43.25 107 THR A CA 1
ATOM 846 C C . THR A 1 107 ? 66.995 -7.037 -8.408 1.00 43.25 107 THR A C 1
ATOM 848 O O . THR A 1 107 ? 66.595 -7.881 -9.196 1.00 43.25 107 THR A O 1
ATOM 851 N N . THR A 1 108 ? 66.180 -6.250 -7.703 1.00 46.75 108 THR A N 1
ATOM 852 C CA . THR A 1 108 ? 65.062 -5.417 -8.191 1.00 46.75 108 THR A CA 1
ATOM 853 C C . THR A 1 108 ? 63.994 -5.974 -9.159 1.00 46.75 108 THR A C 1
ATOM 855 O O . THR A 1 108 ? 64.264 -6.325 -10.300 1.00 46.75 108 THR A O 1
ATOM 858 N N . THR A 1 109 ? 62.737 -5.704 -8.770 1.00 45.09 109 THR A N 1
ATOM 859 C CA . THR A 1 109 ? 61.574 -5.367 -9.631 1.00 45.09 109 THR A CA 1
ATOM 860 C C . THR A 1 109 ? 60.639 -6.513 -10.032 1.00 45.09 109 THR A C 1
ATOM 862 O O . THR A 1 109 ? 60.829 -7.164 -11.047 1.00 45.09 109 THR A O 1
ATOM 865 N N . ALA A 1 110 ? 59.525 -6.661 -9.310 1.00 38.09 110 ALA A N 1
ATOM 866 C CA . ALA A 1 110 ? 58.192 -6.300 -9.816 1.00 38.09 110 ALA A CA 1
ATOM 867 C C . ALA A 1 110 ? 57.112 -6.798 -8.846 1.00 38.09 110 ALA A C 1
ATOM 869 O O . ALA A 1 110 ? 56.959 -7.987 -8.585 1.00 38.09 110 ALA A O 1
ATOM 870 N N . SER A 1 111 ? 56.366 -5.835 -8.316 1.00 42.12 111 SER A N 1
ATOM 871 C CA . SER A 1 111 ? 55.211 -6.012 -7.446 1.00 42.12 111 SER A CA 1
ATOM 872 C C . SER A 1 111 ? 54.113 -6.815 -8.157 1.00 42.12 111 SER A C 1
ATOM 874 O O . SER A 1 111 ? 53.472 -6.322 -9.084 1.00 42.12 111 SER A O 1
ATOM 876 N N . SER A 1 112 ? 53.912 -8.057 -7.719 1.00 43.41 112 SER A N 1
ATOM 877 C CA . SER A 1 112 ? 52.774 -8.901 -8.081 1.00 43.41 112 SER A CA 1
ATOM 878 C C . SER A 1 112 ? 51.698 -8.741 -7.009 1.00 43.41 112 SER A C 1
ATOM 880 O O . SER A 1 112 ? 51.864 -9.206 -5.881 1.00 43.41 112 SER A O 1
ATOM 882 N N . TYR A 1 113 ? 50.587 -8.091 -7.359 1.00 42.78 113 TYR A N 1
ATOM 883 C CA . TYR A 1 113 ? 49.371 -8.085 -6.548 1.00 42.78 113 TYR A CA 1
ATOM 884 C C . TYR A 1 113 ? 48.747 -9.486 -6.561 1.00 42.78 113 TYR A C 1
ATOM 886 O O . TYR A 1 113 ? 47.873 -9.795 -7.368 1.00 42.78 113 TYR A O 1
ATOM 894 N N . ALA A 1 114 ? 49.210 -10.347 -5.657 1.00 39.84 114 ALA A N 1
ATOM 895 C CA . ALA A 1 114 ? 48.514 -11.568 -5.291 1.00 39.84 114 ALA A CA 1
ATOM 896 C C . ALA A 1 114 ? 47.364 -11.198 -4.343 1.00 39.84 114 ALA A C 1
ATOM 898 O O . ALA A 1 114 ? 47.588 -10.853 -3.185 1.00 39.84 114 ALA A O 1
ATOM 899 N N . TYR A 1 115 ? 46.129 -11.241 -4.843 1.00 50.16 115 TYR A N 1
ATOM 900 C CA . TYR A 1 115 ? 44.940 -11.234 -3.994 1.00 50.16 115 TYR A CA 1
ATOM 901 C C . TYR A 1 115 ? 44.814 -12.610 -3.321 1.00 50.16 115 TYR A C 1
ATOM 903 O O . TYR A 1 115 ? 44.674 -13.607 -4.033 1.00 50.16 115 TYR A O 1
ATOM 911 N N . PRO A 1 116 ? 44.841 -12.708 -1.981 1.00 46.44 116 PRO A N 1
ATOM 912 C CA . PRO A 1 116 ? 44.558 -13.964 -1.312 1.00 46.44 116 PRO A CA 1
ATOM 913 C C . PRO A 1 116 ? 43.053 -14.256 -1.369 1.00 46.44 116 PRO A C 1
ATOM 915 O O . PRO A 1 116 ? 42.222 -13.415 -1.022 1.00 46.44 116 PRO A O 1
ATOM 918 N N . LEU A 1 117 ? 42.715 -15.468 -1.814 1.00 47.12 117 LEU A N 1
ATOM 919 C CA . LEU A 1 117 ? 41.371 -16.038 -1.726 1.00 47.12 117 LEU A CA 1
ATOM 920 C C . LEU A 1 117 ? 40.898 -16.084 -0.256 1.00 47.12 117 LEU A C 1
ATOM 922 O O . LEU A 1 117 ? 41.675 -16.492 0.613 1.00 47.12 117 LEU A O 1
ATOM 926 N N . PRO A 1 118 ? 39.624 -15.768 0.044 1.00 47.38 118 PRO A N 1
ATOM 927 C CA . PRO A 1 118 ? 39.062 -15.977 1.372 1.00 47.38 118 PRO A CA 1
ATOM 928 C C . PRO A 1 118 ? 38.881 -17.475 1.644 1.00 47.38 118 PRO A C 1
ATOM 930 O O . PRO A 1 118 ? 38.155 -18.171 0.935 1.00 47.38 118 PRO A O 1
ATOM 933 N N . SER A 1 119 ? 39.525 -17.963 2.701 1.00 43.69 119 SER A N 1
ATOM 934 C CA . SER A 1 119 ? 39.288 -19.300 3.243 1.00 43.69 119 SER A CA 1
ATOM 935 C C . SER A 1 119 ? 37.933 -19.335 3.952 1.00 43.69 119 SER A C 1
ATOM 937 O O . SER A 1 119 ? 37.699 -18.601 4.913 1.00 43.69 119 SER A O 1
ATOM 939 N N . HIS A 1 120 ? 37.029 -20.189 3.475 1.00 41.91 120 HIS A N 1
ATOM 940 C CA . HIS A 1 120 ? 35.766 -20.490 4.140 1.00 41.91 120 HIS A CA 1
ATOM 941 C C . HIS A 1 120 ? 36.028 -21.337 5.392 1.00 41.91 120 HIS A C 1
ATOM 943 O O . HIS A 1 120 ? 36.195 -22.551 5.302 1.00 41.91 120 HIS A O 1
ATOM 949 N N . HIS A 1 121 ? 36.010 -20.711 6.569 1.00 38.09 121 HIS A N 1
ATOM 950 C CA . HIS A 1 121 ? 35.839 -21.431 7.827 1.00 38.09 121 HIS A CA 1
ATOM 951 C C . HIS A 1 121 ? 34.359 -21.447 8.199 1.00 38.09 121 HIS A C 1
ATOM 953 O O . HIS A 1 121 ? 33.774 -20.437 8.582 1.00 38.09 121 HIS A O 1
ATOM 959 N N . THR A 1 122 ? 33.765 -22.630 8.074 1.00 42.59 122 THR A N 1
ATOM 960 C CA . THR A 1 122 ? 32.510 -22.979 8.735 1.00 42.59 122 THR A CA 1
ATOM 961 C C . THR A 1 122 ? 32.882 -23.504 10.118 1.00 42.59 122 THR A C 1
ATOM 963 O O . THR A 1 122 ? 33.530 -24.544 10.207 1.00 42.59 122 THR A O 1
ATOM 966 N N . ALA A 1 123 ? 32.506 -22.805 11.188 1.00 33.34 123 ALA A N 1
ATOM 967 C CA . ALA A 1 123 ? 32.505 -23.375 12.531 1.00 33.34 123 ALA A CA 1
ATOM 968 C C . ALA A 1 123 ? 31.445 -22.701 13.413 1.00 33.34 123 ALA A C 1
ATOM 970 O O . ALA A 1 123 ? 31.398 -21.487 13.584 1.00 33.34 123 ALA A O 1
ATOM 971 N N . VAL A 1 124 ? 30.587 -23.566 13.932 1.00 42.41 124 VAL A N 1
ATOM 972 C CA . VAL A 1 124 ? 29.530 -23.392 14.927 1.00 42.41 124 VAL A CA 1
ATOM 973 C C . VAL A 1 124 ? 30.098 -23.215 16.342 1.00 42.41 124 VAL A C 1
ATOM 975 O O . VAL A 1 124 ? 31.049 -23.908 16.689 1.00 42.41 124 VAL A O 1
ATOM 978 N N . ASN A 1 125 ? 29.451 -22.344 17.136 1.00 35.12 125 ASN A N 1
ATOM 979 C CA . ASN A 1 125 ? 29.191 -22.363 18.600 1.00 35.12 125 ASN A CA 1
ATOM 980 C C . ASN A 1 125 ? 29.255 -20.935 19.178 1.00 35.12 125 ASN A C 1
ATOM 982 O O . ASN A 1 125 ? 30.240 -20.234 19.004 1.00 35.12 125 ASN A O 1
ATOM 986 N N . ALA A 1 126 ? 28.142 -20.375 19.656 1.00 35.91 126 ALA A N 1
ATOM 987 C CA . ALA A 1 126 ? 27.510 -20.556 20.972 1.00 35.91 126 ALA A CA 1
ATOM 988 C C . ALA A 1 126 ? 28.088 -19.625 22.059 1.00 35.91 126 ALA A C 1
ATOM 990 O O . ALA A 1 126 ? 29.274 -19.648 22.359 1.00 35.91 126 ALA A O 1
ATOM 991 N N . THR A 1 127 ? 27.168 -18.882 22.686 1.00 39.94 127 THR A N 1
ATOM 992 C CA . THR A 1 127 ? 27.259 -18.282 24.028 1.00 39.94 127 THR A CA 1
ATOM 993 C C . THR A 1 127 ? 28.220 -17.105 24.224 1.00 39.94 127 THR A C 1
ATOM 995 O O . THR A 1 127 ? 29.397 -17.277 24.522 1.00 39.94 127 THR A O 1
ATOM 998 N N . THR A 1 128 ? 27.674 -15.883 24.263 1.00 37.31 128 THR A N 1
ATOM 999 C CA . THR A 1 128 ? 28.159 -14.869 25.217 1.00 37.31 128 THR A CA 1
ATOM 1000 C C . THR A 1 128 ? 27.052 -13.891 25.607 1.00 37.31 128 THR A C 1
ATOM 1002 O O . THR A 1 128 ? 26.286 -13.401 24.783 1.00 37.31 128 THR A O 1
ATOM 1005 N N . VAL A 1 129 ? 26.977 -13.680 26.915 1.00 47.09 129 VAL A N 1
ATOM 1006 C CA . VAL A 1 129 ? 26.034 -12.881 27.693 1.00 47.09 129 VAL A CA 1
ATOM 1007 C C . VAL A 1 129 ? 26.608 -11.469 27.839 1.00 47.09 129 VAL A C 1
ATOM 1009 O O . VAL A 1 129 ? 27.761 -11.360 28.238 1.00 47.09 129 VAL A O 1
ATOM 1012 N N . ALA A 1 130 ? 25.836 -10.417 27.545 1.00 33.91 130 ALA A N 1
ATOM 1013 C CA . ALA A 1 130 ? 26.035 -9.018 27.980 1.00 33.91 130 ALA A CA 1
ATOM 1014 C C . ALA A 1 130 ? 25.004 -8.132 27.252 1.00 33.91 130 ALA A C 1
ATOM 1016 O O . ALA A 1 130 ? 24.679 -8.408 26.106 1.00 33.91 130 ALA A O 1
ATOM 1017 N N . ALA A 1 131 ? 24.467 -7.030 27.761 1.00 35.78 131 ALA A N 1
ATOM 1018 C CA . ALA A 1 131 ? 24.387 -6.437 29.084 1.00 35.78 131 ALA A CA 1
ATOM 1019 C C . ALA A 1 131 ? 23.211 -5.443 29.002 1.00 35.78 131 ALA A C 1
ATOM 10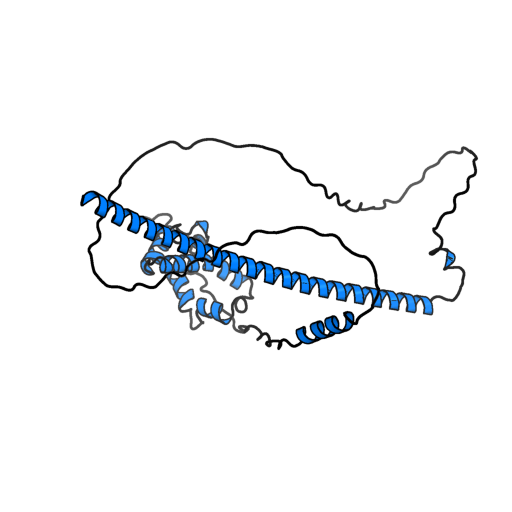21 O O . ALA A 1 131 ? 22.970 -4.832 27.959 1.00 35.78 131 ALA A O 1
ATOM 1022 N N . ALA A 1 132 ? 22.461 -5.318 30.091 1.00 38.84 132 ALA A N 1
ATOM 1023 C CA . ALA A 1 132 ? 21.365 -4.368 30.244 1.00 38.84 132 ALA A CA 1
ATOM 1024 C C . ALA A 1 132 ? 21.862 -2.909 30.283 1.00 38.84 132 ALA A C 1
ATOM 1026 O O . ALA A 1 132 ? 23.006 -2.657 30.665 1.00 38.84 132 ALA A O 1
ATOM 1027 N N . PRO A 1 133 ? 20.954 -1.945 30.058 1.00 47.81 133 PRO A N 1
ATOM 1028 C CA . PRO A 1 133 ? 20.860 -0.835 30.997 1.00 47.81 133 PRO A CA 1
ATOM 1029 C C . PRO A 1 133 ? 19.434 -0.692 31.547 1.00 47.81 133 PRO A C 1
ATOM 1031 O O . PRO A 1 133 ? 18.473 -0.452 30.819 1.00 47.81 133 PRO A O 1
ATOM 1034 N N . ALA A 1 134 ? 19.322 -0.821 32.869 1.00 33.22 134 ALA A N 1
ATOM 1035 C CA . ALA A 1 134 ? 18.294 -0.160 33.673 1.00 33.22 134 ALA A CA 1
ATOM 1036 C C . ALA A 1 134 ? 18.649 1.351 33.725 1.00 33.22 134 ALA A C 1
ATOM 1038 O O . ALA A 1 134 ? 19.790 1.712 33.456 1.00 33.22 134 ALA A O 1
ATOM 1039 N N . ILE A 1 135 ? 17.816 2.343 34.030 1.00 33.72 135 ILE A N 1
ATOM 1040 C CA . ILE A 1 135 ? 16.612 2.514 34.853 1.00 33.72 135 ILE A CA 1
ATOM 1041 C C . ILE A 1 135 ? 16.038 3.860 34.345 1.00 33.72 135 ILE A C 1
ATOM 1043 O O . ILE A 1 135 ? 16.810 4.759 34.014 1.00 33.72 135 ILE A O 1
ATOM 1047 N N . SER A 1 136 ? 14.736 4.094 34.214 1.00 31.12 136 SER A N 1
ATOM 1048 C CA . SER A 1 136 ? 13.946 4.773 35.253 1.00 31.12 136 SER A CA 1
ATOM 1049 C C . SER A 1 136 ? 12.514 4.927 34.738 1.00 31.12 136 SER A C 1
ATOM 1051 O O . SER A 1 136 ? 12.296 5.581 33.722 1.00 31.12 136 SER A O 1
ATOM 1053 N N . SER A 1 137 ? 11.526 4.368 35.431 1.00 33.25 137 SER A N 1
ATOM 1054 C CA . SER A 1 137 ? 10.140 4.831 35.314 1.00 33.25 137 SER A CA 1
ATOM 1055 C C . SER A 1 137 ? 9.456 4.728 36.670 1.00 33.25 137 SER A C 1
ATOM 1057 O O . SER A 1 137 ? 9.370 3.675 37.296 1.00 33.25 137 SER A O 1
ATOM 1059 N N . SER A 1 138 ? 9.048 5.899 37.138 1.00 36.97 138 SER A N 1
ATOM 1060 C CA . SER A 1 138 ? 8.295 6.168 38.349 1.00 36.97 138 SER A CA 1
ATOM 1061 C C . SER A 1 138 ? 6.809 5.861 38.145 1.00 36.97 138 SER A C 1
ATOM 1063 O O . SER A 1 138 ? 6.181 6.374 37.224 1.00 36.97 138 SER A O 1
ATOM 1065 N N . SER A 1 139 ? 6.286 5.029 39.045 1.00 37.34 139 SER A N 1
ATOM 1066 C CA . SER A 1 139 ? 4.946 5.031 39.653 1.00 37.34 139 SER A CA 1
ATOM 1067 C C . SER A 1 139 ? 3.910 6.066 39.177 1.00 37.34 139 SER A C 1
ATOM 1069 O O . SER A 1 139 ? 4.137 7.268 39.305 1.00 37.34 139 SER A O 1
ATOM 1071 N N . SER A 1 140 ? 2.685 5.620 38.877 1.00 34.16 140 SER A N 1
ATOM 1072 C CA . SER A 1 140 ? 1.537 5.744 39.807 1.00 34.16 140 SER A CA 1
ATOM 1073 C C . SER A 1 140 ? 0.205 5.284 39.182 1.00 34.16 140 SER A C 1
ATOM 1075 O O . SER A 1 140 ? -0.217 5.744 38.130 1.00 34.16 140 SER A O 1
ATOM 1077 N N . SER A 1 141 ? -0.411 4.315 39.863 1.00 37.06 141 SER A N 1
ATOM 1078 C CA . SER A 1 141 ? -1.810 4.260 40.315 1.00 37.06 141 SER A CA 1
ATOM 1079 C C . SER A 1 141 ? -2.898 4.956 39.485 1.00 37.06 141 SER A C 1
ATOM 1081 O O . SER A 1 141 ? -2.926 6.177 39.409 1.00 37.06 141 SER A O 1
ATOM 1083 N N . SER A 1 142 ? -3.955 4.233 39.099 1.00 34.44 142 SER A N 1
ATOM 1084 C CA . SER A 1 142 ? -5.212 4.158 39.879 1.00 34.44 142 SER A CA 1
ATOM 1085 C C . SER A 1 142 ? -6.386 3.561 39.082 1.00 34.44 142 SER A C 1
ATOM 1087 O O . SER A 1 142 ? -6.423 3.546 37.857 1.00 34.44 142 SER A O 1
ATOM 1089 N N . ALA A 1 143 ? -7.294 2.975 39.857 1.00 33.66 143 ALA A N 1
ATOM 1090 C CA . ALA A 1 143 ? -8.432 2.145 39.503 1.00 33.66 143 ALA A CA 1
ATOM 1091 C C . ALA A 1 143 ? -9.557 2.861 38.737 1.00 33.66 143 ALA A C 1
ATOM 1093 O O . ALA A 1 143 ? -9.770 4.055 38.926 1.00 33.66 143 ALA A O 1
ATOM 1094 N N . SER A 1 144 ? -10.390 2.098 38.020 1.00 37.09 144 SER A N 1
ATOM 1095 C CA . SER A 1 144 ? -11.812 1.935 38.381 1.00 37.09 144 SER A CA 1
ATOM 1096 C C . SER A 1 144 ? -12.568 1.071 37.375 1.00 37.09 144 SER A C 1
ATOM 1098 O O . SER A 1 144 ? -12.573 1.296 36.170 1.00 37.09 144 SER A O 1
ATOM 1100 N N . SER A 1 145 ? -13.226 0.074 37.943 1.00 38.03 145 SER A N 1
ATOM 1101 C CA . SER A 1 145 ? -14.180 -0.867 37.376 1.00 38.03 145 SER A CA 1
ATOM 1102 C C . SER A 1 145 ? -15.594 -0.279 37.337 1.00 38.03 145 SER A C 1
ATOM 1104 O O . SER A 1 145 ? -16.074 0.188 38.368 1.00 38.03 145 SER A O 1
ATOM 1106 N N . VAL A 1 146 ? -16.292 -0.390 36.201 1.00 45.00 146 VAL A N 1
ATOM 1107 C CA . VAL A 1 146 ? -17.760 -0.269 36.104 1.00 45.00 146 VAL A CA 1
ATOM 1108 C C . VAL A 1 146 ? -18.264 -1.274 35.056 1.00 45.00 146 VAL A C 1
ATOM 1110 O O . VAL A 1 146 ? -17.854 -1.174 33.900 1.00 45.00 146 VAL A O 1
ATOM 1113 N N . PRO A 1 147 ? -19.142 -2.233 35.403 1.00 49.12 147 PRO A N 1
ATOM 1114 C CA . PRO A 1 147 ? -19.830 -3.063 34.422 1.00 49.12 147 PRO A CA 1
ATOM 1115 C C . PRO A 1 147 ? -21.266 -2.560 34.189 1.00 49.12 147 PRO A C 1
ATOM 1117 O O . PRO A 1 147 ? -22.024 -2.346 35.133 1.00 49.12 147 PRO A O 1
ATOM 1120 N N . LEU A 1 148 ? -21.652 -2.402 32.921 1.00 43.28 148 LEU A N 1
ATOM 1121 C CA . LEU A 1 148 ? -23.033 -2.162 32.487 1.00 43.28 148 LEU A CA 1
ATOM 1122 C C . LEU A 1 148 ? -23.660 -3.480 32.012 1.00 43.28 148 LEU A C 1
ATOM 1124 O O . LEU A 1 148 ? -23.078 -4.209 31.209 1.00 43.28 148 LEU A O 1
ATOM 1128 N N . GLN A 1 149 ? -24.844 -3.774 32.547 1.00 48.03 149 GLN A N 1
ATOM 1129 C CA . GLN A 1 149 ? -25.670 -4.934 32.216 1.00 48.03 149 GLN A CA 1
ATOM 1130 C C . GLN A 1 149 ? -26.275 -4.843 30.798 1.00 48.03 149 GLN A C 1
ATOM 1132 O O . GLN A 1 149 ? -26.565 -3.739 30.334 1.00 48.03 149 GLN A O 1
ATOM 1137 N N . PRO A 1 150 ? -26.545 -5.987 30.137 1.00 53.34 150 PRO A N 1
ATOM 1138 C CA . PRO A 1 150 ? -27.274 -6.057 28.874 1.00 53.34 150 PRO A CA 1
ATOM 1139 C C . PRO A 1 150 ? -28.764 -6.401 29.062 1.00 53.34 150 PRO A C 1
ATOM 1141 O O . PRO A 1 150 ? -29.137 -7.189 29.931 1.00 53.34 150 PRO A O 1
ATOM 1144 N N . SER A 1 151 ? -29.613 -5.847 28.193 1.00 44.66 151 SER A N 1
ATOM 1145 C CA . SER A 1 151 ? -31.026 -6.217 28.049 1.00 44.66 151 SER A CA 1
ATOM 1146 C C . SER A 1 151 ? -31.204 -7.350 27.032 1.00 44.66 151 SER A C 1
ATOM 1148 O O . SER A 1 151 ? -30.535 -7.401 26.003 1.00 44.66 151 SER A O 1
ATOM 1150 N N . ALA A 1 152 ? -32.118 -8.255 27.371 1.00 40.97 152 ALA A N 1
ATOM 1151 C CA . ALA A 1 152 ? -32.470 -9.491 26.687 1.00 40.97 152 ALA A CA 1
ATOM 1152 C C . ALA A 1 152 ? -33.039 -9.320 25.267 1.00 40.97 152 ALA A C 1
ATOM 1154 O O . ALA A 1 152 ? -33.738 -8.346 24.991 1.00 40.97 152 ALA A O 1
ATOM 1155 N N . SER A 1 153 ? -32.868 -10.346 24.422 1.00 43.72 153 SER A N 1
ATOM 1156 C CA . SER A 1 153 ? -33.962 -10.944 23.635 1.00 43.72 153 SER A CA 1
ATOM 1157 C C . SER A 1 153 ? -33.564 -12.286 23.010 1.00 43.72 153 SER A C 1
ATOM 1159 O O . SER A 1 153 ? -32.391 -12.603 22.843 1.00 43.72 153 SER A O 1
ATOM 1161 N N . MET A 1 154 ? -34.605 -13.074 22.766 1.00 43.84 154 MET A N 1
ATOM 1162 C CA . MET A 1 154 ? -34.704 -14.526 22.635 1.00 43.84 154 MET A CA 1
ATOM 1163 C C . MET A 1 154 ? -34.201 -15.073 21.287 1.00 43.84 154 MET A C 1
ATOM 1165 O O . MET A 1 154 ? -34.271 -14.361 20.287 1.00 43.84 154 MET A O 1
ATOM 1169 N N . SER A 1 155 ? -33.822 -16.359 21.226 1.00 44.06 155 SER A N 1
ATOM 1170 C CA . SER A 1 155 ? -34.581 -17.423 20.518 1.00 44.06 155 SER A CA 1
ATOM 1171 C C . SER A 1 155 ? -33.728 -18.673 20.229 1.00 44.06 155 SER A C 1
ATOM 1173 O O . SER A 1 155 ? -32.658 -18.585 19.639 1.00 44.06 155 SER A O 1
ATOM 1175 N N . ASP A 1 156 ? -34.282 -19.810 20.651 1.00 36.66 156 ASP A N 1
ATOM 1176 C CA . ASP A 1 156 ? -34.359 -21.129 20.002 1.00 36.66 156 ASP A CA 1
ATOM 1177 C C . ASP A 1 156 ? -33.136 -21.869 19.407 1.00 36.66 156 ASP A C 1
ATOM 1179 O O . ASP A 1 156 ? -32.612 -21.547 18.348 1.00 36.66 156 ASP A O 1
ATOM 1183 N N . THR A 1 157 ? -32.838 -23.000 20.066 1.00 39.44 157 THR A N 1
ATOM 1184 C CA . THR A 1 157 ? -32.940 -24.379 19.533 1.00 39.44 157 THR A CA 1
ATOM 1185 C C . THR A 1 157 ? -32.115 -24.767 18.297 1.00 39.44 157 THR A C 1
ATOM 1187 O O . THR A 1 157 ? -32.470 -24.433 17.176 1.00 39.44 157 THR A O 1
ATOM 1190 N N . GLN A 1 158 ? -31.120 -25.650 18.484 1.00 42.25 158 GLN A N 1
ATOM 1191 C CA . GLN A 1 158 ? -31.130 -27.017 17.918 1.00 42.25 158 GLN A CA 1
ATOM 1192 C C . GLN A 1 158 ? -29.906 -27.840 18.362 1.00 42.25 158 GLN A C 1
ATOM 1194 O O . GLN A 1 158 ? -28.756 -27.438 18.217 1.00 42.25 158 GLN A O 1
ATOM 1199 N N . GLN A 1 159 ? -30.206 -29.025 18.898 1.00 48.09 159 GLN A N 1
ATOM 1200 C CA . GLN A 1 159 ? -29.295 -30.126 19.201 1.00 48.09 159 GLN A CA 1
ATOM 1201 C C . GLN A 1 159 ? -28.695 -30.715 17.913 1.00 48.09 159 GLN A C 1
ATOM 1203 O O . GLN A 1 159 ? -29.441 -31.006 16.975 1.00 48.09 159 GLN A O 1
ATOM 1208 N N . HIS A 1 160 ? -27.394 -31.023 17.895 1.00 49.97 160 HIS A N 1
ATOM 1209 C CA . HIS A 1 160 ? -26.899 -32.090 17.025 1.00 49.97 160 HIS A CA 1
ATOM 1210 C C . HIS A 1 160 ? -25.684 -32.823 17.593 1.00 49.97 160 HIS A C 1
ATOM 1212 O O . HIS A 1 160 ? -24.889 -32.281 18.356 1.00 49.97 160 HIS A O 1
ATOM 1218 N N . SER A 1 161 ? -25.631 -34.100 17.238 1.00 46.28 161 SER A N 1
ATOM 1219 C CA . SER A 1 161 ? -25.054 -35.191 18.004 1.00 46.28 161 SER A CA 1
ATOM 1220 C C . SER A 1 161 ? -23.553 -35.388 17.808 1.00 46.28 161 SER A C 1
ATOM 1222 O O . SER A 1 161 ? -22.994 -35.216 16.728 1.00 46.28 161 SER A O 1
ATOM 1224 N N . GLN A 1 162 ? -22.945 -35.844 18.893 1.00 45.06 162 GLN A N 1
ATOM 1225 C CA . GLN A 1 162 ? -21.573 -36.298 19.060 1.00 45.06 162 GLN A CA 1
ATOM 1226 C C . GLN A 1 162 ? -21.383 -37.716 18.477 1.00 45.06 162 GLN A C 1
ATOM 1228 O O . GLN A 1 162 ? -22.212 -38.584 18.760 1.00 45.06 162 GLN A O 1
ATOM 1233 N N . PRO A 1 163 ? -20.292 -38.010 17.744 1.00 53.25 163 PRO A N 1
ATOM 1234 C CA . PRO A 1 163 ? -19.832 -39.376 17.551 1.00 53.25 163 PRO A CA 1
ATOM 1235 C C . PRO A 1 163 ? -18.646 -39.737 18.458 1.00 53.25 163 PRO A C 1
ATOM 1237 O O . PRO A 1 163 ? -17.726 -38.965 18.719 1.00 53.25 163 PRO A O 1
ATOM 1240 N N . GLN A 1 164 ? -18.749 -40.972 18.923 1.00 51.28 164 GLN A N 1
ATOM 1241 C CA . GLN A 1 164 ? -17.943 -41.746 19.859 1.00 51.28 164 GLN A CA 1
ATOM 1242 C C . GLN A 1 164 ? -16.520 -42.059 19.327 1.00 51.28 164 GLN A C 1
ATOM 1244 O O . GLN A 1 164 ? -16.378 -42.331 18.133 1.00 51.28 164 GLN A O 1
ATOM 1249 N N . PRO A 1 165 ? -15.469 -42.105 20.173 1.00 54.56 165 PRO A N 1
ATOM 1250 C CA . PRO A 1 165 ? -14.123 -42.508 19.761 1.00 54.56 165 PRO A CA 1
ATOM 1251 C C . PRO A 1 165 ? -13.919 -44.033 19.841 1.00 54.56 165 PRO A C 1
ATOM 1253 O O . PRO A 1 165 ? -14.376 -44.684 20.781 1.00 54.56 165 PRO A O 1
ATOM 1256 N N . GLN A 1 166 ? -13.198 -44.601 18.867 1.00 56.88 166 GLN A N 1
ATOM 1257 C CA . GLN A 1 166 ? -12.751 -46.000 18.881 1.00 56.88 166 GLN A CA 1
ATOM 1258 C C . GLN A 1 166 ? -11.386 -46.163 19.583 1.00 56.88 166 GLN A C 1
ATOM 1260 O O . GLN A 1 166 ? -10.566 -45.244 19.533 1.00 56.88 166 GLN A O 1
ATOM 1265 N N . PRO A 1 167 ? -11.127 -47.311 20.242 1.00 60.47 167 PRO A N 1
ATOM 1266 C CA . PRO A 1 167 ? -9.952 -47.494 21.087 1.00 60.47 167 PRO A CA 1
ATOM 1267 C C . PRO A 1 167 ? -8.681 -47.917 20.334 1.00 60.47 167 PRO A C 1
ATOM 1269 O O . PRO A 1 167 ? -8.705 -48.699 19.384 1.00 60.47 167 PRO A O 1
ATOM 1272 N N . LEU A 1 168 ? -7.559 -47.416 20.861 1.00 48.81 168 LEU A N 1
ATOM 1273 C CA . LEU A 1 168 ? -6.178 -47.793 20.569 1.00 48.81 168 LEU A CA 1
ATOM 1274 C C . LEU A 1 168 ? -5.940 -49.310 20.645 1.00 48.81 168 LEU A C 1
ATOM 1276 O O . LEU A 1 168 ? -6.342 -49.961 21.607 1.00 48.81 168 LEU A O 1
ATOM 1280 N N . SER A 1 169 ? -5.135 -49.822 19.711 1.00 53.09 169 SER A N 1
ATOM 1281 C CA . SER A 1 169 ? -4.421 -51.097 19.847 1.00 53.09 169 SER A CA 1
ATOM 1282 C C . SER A 1 169 ? -2.908 -50.847 19.832 1.00 53.09 169 SER A C 1
ATOM 1284 O O . SER A 1 169 ? -2.382 -50.232 18.906 1.00 53.09 169 SER A O 1
ATOM 1286 N N . LEU A 1 170 ? -2.242 -51.291 20.903 1.00 56.56 170 LEU A N 1
ATOM 1287 C CA . LEU A 1 170 ? -0.793 -51.261 21.154 1.00 56.56 170 LEU A CA 1
ATOM 1288 C C . LEU A 1 170 ? -0.064 -52.456 20.461 1.00 56.56 170 LEU A C 1
ATOM 1290 O O . LEU A 1 170 ? -0.730 -53.351 19.942 1.00 56.56 170 LEU A O 1
ATOM 1294 N N . PRO A 1 171 ? 1.290 -52.481 20.448 1.00 66.62 171 PRO A N 1
ATOM 1295 C CA . PRO A 1 171 ? 2.134 -53.143 19.451 1.00 66.62 171 PRO A CA 1
ATOM 1296 C C . PRO A 1 171 ? 2.617 -54.546 19.844 1.00 66.62 171 PRO A C 1
ATOM 1298 O O . PRO A 1 171 ? 2.628 -54.914 21.018 1.00 66.62 171 PRO A O 1
ATOM 1301 N N . GLN A 1 172 ? 3.150 -55.279 18.861 1.00 56.50 172 GLN A N 1
ATOM 1302 C CA . GLN A 1 172 ? 3.987 -56.460 19.086 1.00 56.50 172 GLN A CA 1
ATOM 1303 C C . GLN A 1 172 ? 5.153 -56.574 18.074 1.00 56.50 172 GLN A C 1
ATOM 1305 O O . GLN A 1 172 ? 5.151 -55.864 17.068 1.00 56.50 172 GLN A O 1
ATOM 1310 N N . PRO A 1 173 ? 6.197 -57.373 18.396 1.00 58.69 173 PRO A N 1
ATOM 1311 C CA . PRO A 1 173 ? 7.596 -56.999 18.186 1.00 58.69 173 PRO A CA 1
ATOM 1312 C C . PRO A 1 173 ? 8.335 -57.768 17.073 1.00 58.69 173 PRO A C 1
ATOM 1314 O O . PRO A 1 173 ? 7.822 -58.701 16.466 1.00 58.69 173 PRO A O 1
ATOM 1317 N N . LEU A 1 174 ? 9.586 -57.328 16.872 1.00 50.84 174 LEU A N 1
ATOM 1318 C CA . LEU A 1 174 ? 10.672 -57.841 16.027 1.00 50.84 174 LEU A CA 1
ATOM 1319 C C . LEU A 1 174 ? 10.646 -59.338 15.667 1.00 50.84 174 LEU A C 1
ATOM 1321 O O . LEU A 1 174 ? 10.576 -60.200 16.541 1.00 50.84 174 LEU A O 1
ATOM 1325 N N . SER A 1 175 ? 10.982 -59.629 14.405 1.00 47.69 175 SER A N 1
ATOM 1326 C CA . SER A 1 175 ? 11.787 -60.797 14.022 1.00 47.69 175 SER A CA 1
ATOM 1327 C C . SER A 1 175 ? 12.608 -60.522 12.754 1.00 47.69 175 SER A C 1
ATOM 1329 O O . SER A 1 175 ? 12.162 -59.846 11.832 1.00 47.69 175 SER A O 1
ATOM 1331 N N . GLN A 1 176 ? 13.848 -61.006 12.797 1.00 52.12 176 GLN A N 1
ATOM 1332 C CA . GLN A 1 176 ? 14.972 -60.836 11.869 1.00 52.12 176 GLN A CA 1
ATOM 1333 C C . GLN A 1 176 ? 14.889 -61.751 10.614 1.00 52.12 176 GLN A C 1
ATOM 1335 O O . GLN A 1 176 ? 13.952 -62.542 10.510 1.00 52.12 176 GLN A O 1
ATOM 1340 N N . PRO A 1 177 ? 15.822 -61.628 9.638 1.00 63.78 177 PRO A N 1
ATOM 1341 C CA . PRO A 1 177 ? 15.588 -61.936 8.224 1.00 63.78 177 PRO A CA 1
ATOM 1342 C C . PRO A 1 177 ? 16.086 -63.326 7.793 1.00 63.78 177 PRO A C 1
ATOM 1344 O O . PRO A 1 177 ? 16.954 -63.902 8.451 1.00 63.78 177 PRO A O 1
ATOM 1347 N N . PRO A 1 178 ? 15.666 -63.805 6.608 1.00 52.19 178 PRO A N 1
ATOM 1348 C CA . PRO A 1 178 ? 16.478 -64.711 5.817 1.00 52.19 178 PRO A CA 1
ATOM 1349 C C . PRO A 1 178 ? 16.929 -64.081 4.492 1.00 52.19 178 PRO A C 1
ATOM 1351 O O . PRO A 1 178 ? 16.205 -63.379 3.787 1.00 52.19 178 PRO A O 1
ATOM 1354 N N . THR A 1 179 ? 18.185 -64.371 4.201 1.00 50.62 179 THR A N 1
ATOM 1355 C CA . THR A 1 179 ? 18.985 -64.031 3.033 1.00 50.62 179 THR A CA 1
ATOM 1356 C C . THR A 1 179 ? 18.508 -64.749 1.760 1.00 50.62 179 THR A C 1
ATOM 1358 O O . THR A 1 179 ? 18.032 -65.879 1.821 1.00 50.62 179 THR A O 1
ATOM 1361 N N . SER A 1 180 ? 18.809 -64.118 0.617 1.00 47.81 180 SER A N 1
ATOM 1362 C CA . SER A 1 180 ? 19.014 -64.704 -0.723 1.00 47.81 180 SER A CA 1
ATOM 1363 C C . SER A 1 180 ? 17.780 -64.971 -1.594 1.00 47.81 180 SER A C 1
ATOM 1365 O O . SER A 1 180 ? 17.139 -66.003 -1.468 1.00 47.81 180 SER A O 1
ATOM 1367 N N . GLN A 1 181 ? 17.566 -64.148 -2.626 1.00 47.75 181 GLN A N 1
ATOM 1368 C CA . GLN A 1 181 ? 17.912 -64.507 -4.013 1.00 47.75 181 GLN A CA 1
ATOM 1369 C C . GLN A 1 181 ? 17.499 -63.414 -5.010 1.00 47.75 181 GLN A C 1
ATOM 1371 O O . GLN A 1 181 ? 16.540 -62.674 -4.833 1.00 47.75 181 GLN A O 1
ATOM 1376 N N . ILE A 1 182 ? 18.314 -63.326 -6.052 1.00 49.81 182 ILE A N 1
ATOM 1377 C CA . ILE A 1 182 ? 18.378 -62.319 -7.105 1.00 49.81 182 ILE A CA 1
ATOM 1378 C C . ILE A 1 182 ? 17.227 -62.497 -8.104 1.00 49.81 182 ILE A C 1
ATOM 1380 O O . ILE A 1 182 ? 17.090 -63.567 -8.691 1.00 49.81 182 ILE A O 1
ATOM 1384 N N . GLN A 1 183 ? 16.484 -61.423 -8.391 1.00 47.59 183 GLN A N 1
ATOM 1385 C CA . GLN A 1 183 ? 15.737 -61.283 -9.644 1.00 47.59 183 GLN A CA 1
ATOM 1386 C C . GLN A 1 183 ? 15.710 -59.802 -10.075 1.00 47.59 183 GLN A C 1
ATOM 1388 O O . GLN A 1 183 ? 15.133 -58.977 -9.368 1.00 47.59 183 GLN A O 1
ATOM 1393 N N . PRO A 1 184 ? 16.333 -59.418 -11.207 1.00 49.69 184 PRO A N 1
ATOM 1394 C CA . PRO A 1 184 ? 16.227 -58.062 -11.732 1.00 49.69 184 PRO A CA 1
ATOM 1395 C C . PRO A 1 184 ? 14.874 -57.915 -12.440 1.00 49.69 184 PRO A C 1
ATOM 1397 O O . PRO A 1 184 ? 14.722 -58.274 -13.606 1.00 49.69 184 PRO A O 1
ATOM 1400 N N . GLN A 1 185 ? 13.867 -57.439 -11.707 1.00 49.81 185 GLN A N 1
ATOM 1401 C CA . GLN A 1 185 ? 12.539 -57.114 -12.234 1.00 49.81 185 GLN A CA 1
ATOM 1402 C C . GLN A 1 185 ? 12.411 -55.607 -12.560 1.00 49.81 185 GLN A C 1
ATOM 1404 O O . GLN A 1 185 ? 13.099 -54.774 -11.967 1.00 49.81 185 GLN A O 1
ATOM 1409 N N . PRO A 1 186 ? 11.558 -55.237 -13.533 1.00 51.81 186 PRO A N 1
ATOM 1410 C CA . PRO A 1 186 ? 11.682 -54.037 -14.363 1.00 51.81 186 PRO A CA 1
ATOM 1411 C C . PRO A 1 186 ? 11.142 -52.771 -13.680 1.00 51.81 186 PRO A C 1
ATOM 1413 O O . PRO A 1 186 ? 10.141 -52.195 -14.097 1.00 51.81 186 PRO A O 1
ATOM 1416 N N . GLN A 1 187 ? 11.805 -52.300 -12.626 1.00 52.47 187 GLN A N 1
ATOM 1417 C CA . GLN A 1 187 ? 11.339 -51.121 -11.885 1.00 52.47 187 GLN A CA 1
ATOM 1418 C C . GLN A 1 187 ? 11.806 -49.783 -12.493 1.00 52.47 187 GLN A C 1
ATOM 1420 O O . GLN A 1 187 ? 11.228 -48.738 -12.204 1.00 52.47 187 GLN A O 1
ATOM 1425 N N . GLN A 1 188 ? 12.781 -49.796 -13.412 1.00 55.22 188 GLN A N 1
ATOM 1426 C CA . GLN A 1 188 ? 13.224 -48.575 -14.104 1.00 55.22 188 GLN A CA 1
ATOM 1427 C C . GLN A 1 188 ? 12.249 -48.077 -15.181 1.00 55.22 188 GLN A C 1
ATOM 1429 O O . GLN A 1 188 ? 12.241 -46.885 -15.487 1.00 55.22 188 GLN A O 1
ATOM 1434 N N . GLN A 1 189 ? 11.385 -48.935 -15.730 1.00 56.22 189 GLN A N 1
ATOM 1435 C CA . GLN A 1 189 ? 10.477 -48.514 -16.803 1.00 56.22 189 GLN A CA 1
ATOM 1436 C C . GLN A 1 189 ? 9.222 -47.799 -16.275 1.00 56.22 189 GLN A C 1
ATOM 1438 O O . GLN A 1 189 ? 8.670 -46.931 -16.951 1.00 56.22 189 GLN A O 1
ATOM 1443 N N . GLN A 1 190 ? 8.814 -48.075 -15.031 1.00 56.69 190 GLN A N 1
ATOM 1444 C CA . GLN A 1 190 ? 7.653 -47.417 -14.425 1.00 56.69 190 GLN A CA 1
ATOM 1445 C C . GLN A 1 190 ? 7.971 -45.989 -13.943 1.00 56.69 190 GLN A C 1
ATOM 1447 O O . GLN A 1 190 ? 7.101 -45.118 -13.971 1.00 56.69 190 GLN A O 1
ATOM 1452 N N . GLN A 1 191 ? 9.233 -45.705 -13.601 1.00 57.28 191 GLN A N 1
ATOM 1453 C CA . GLN A 1 191 ? 9.654 -44.361 -13.192 1.00 57.28 191 GLN A CA 1
ATOM 1454 C C . GLN A 1 191 ? 9.774 -43.388 -14.383 1.00 57.28 191 GLN A C 1
ATOM 1456 O O . GLN A 1 191 ? 9.501 -42.197 -14.231 1.00 57.28 191 GLN A O 1
ATOM 1461 N N . GLN A 1 192 ? 10.072 -43.885 -15.593 1.00 59.56 192 GLN A N 1
ATOM 1462 C CA . GLN A 1 192 ? 10.051 -43.056 -16.808 1.00 59.56 192 GLN A CA 1
ATOM 1463 C C . GLN A 1 192 ? 8.632 -42.692 -17.273 1.00 59.56 192 GLN A C 1
ATOM 1465 O O . GLN A 1 192 ? 8.434 -41.591 -17.789 1.00 59.56 192 GLN A O 1
ATOM 1470 N N . GLN A 1 193 ? 7.625 -43.544 -17.045 1.00 58.97 193 GLN A N 1
ATOM 1471 C CA . GLN A 1 193 ? 6.240 -43.194 -17.397 1.00 58.97 193 GLN A CA 1
ATOM 1472 C C . GLN A 1 193 ? 5.619 -42.153 -16.454 1.00 58.97 193 GLN A C 1
ATOM 1474 O O . GLN A 1 193 ? 4.836 -41.323 -16.917 1.00 58.97 193 GLN A O 1
ATOM 1479 N N . GLN A 1 194 ? 6.008 -42.104 -15.173 1.00 58.75 194 GLN A N 1
ATOM 1480 C CA . GLN A 1 194 ? 5.538 -41.036 -14.277 1.00 58.75 194 GLN A CA 1
ATOM 1481 C C . GLN A 1 194 ? 6.150 -39.662 -14.598 1.00 58.75 194 GLN A C 1
ATOM 1483 O O . GLN A 1 194 ? 5.464 -38.652 -14.443 1.00 58.75 194 GLN A O 1
ATOM 1488 N N . GLN A 1 195 ? 7.378 -39.593 -15.131 1.00 58.84 195 GLN A N 1
ATOM 1489 C CA . GLN A 1 195 ? 7.948 -38.310 -15.571 1.00 58.84 195 GLN A CA 1
ATOM 1490 C C . GLN A 1 195 ? 7.284 -37.755 -16.841 1.00 58.84 195 GLN A C 1
ATOM 1492 O O . GLN A 1 195 ? 7.211 -36.536 -16.997 1.00 58.84 195 GLN A O 1
ATOM 1497 N N . GLN A 1 196 ? 6.734 -38.602 -17.721 1.00 59.84 196 GLN A N 1
ATOM 1498 C CA . GLN A 1 196 ? 6.032 -38.114 -18.917 1.00 59.84 196 GLN A CA 1
ATOM 1499 C C . GLN A 1 196 ? 4.612 -37.596 -18.636 1.00 59.84 196 GLN A C 1
ATOM 1501 O O . GLN A 1 196 ? 4.131 -36.742 -19.380 1.00 59.84 196 GLN A O 1
ATOM 1506 N N . GLN A 1 197 ? 3.951 -38.021 -17.552 1.00 57.59 197 GLN A N 1
ATOM 1507 C CA . GLN A 1 197 ? 2.619 -37.497 -17.212 1.00 57.59 197 GLN A CA 1
ATOM 1508 C C . GLN A 1 197 ? 2.644 -36.137 -16.493 1.00 57.59 197 GLN A C 1
ATOM 1510 O O . GLN A 1 197 ? 1.654 -35.412 -16.560 1.00 57.59 197 GLN A O 1
ATOM 1515 N N . GLN A 1 198 ? 3.764 -35.715 -15.891 1.00 55.41 198 GLN A N 1
ATOM 1516 C CA . GLN A 1 198 ? 3.856 -34.372 -15.290 1.00 55.41 198 GLN A CA 1
ATOM 1517 C C . GLN A 1 198 ? 4.094 -33.233 -16.299 1.00 55.41 198 GLN A C 1
ATOM 1519 O O . GLN A 1 198 ? 3.924 -32.070 -15.939 1.00 55.41 198 GLN A O 1
ATOM 1524 N N . GLN A 1 199 ? 4.414 -33.517 -17.568 1.00 57.22 199 GLN A N 1
ATOM 1525 C CA . GLN A 1 199 ? 4.632 -32.467 -18.581 1.00 57.22 199 GLN A CA 1
ATOM 1526 C C . GLN A 1 199 ? 3.360 -31.979 -19.295 1.00 57.22 199 GLN A C 1
ATOM 1528 O O . GLN A 1 199 ? 3.442 -31.071 -20.119 1.00 57.22 199 GLN A O 1
ATOM 1533 N N . GLN A 1 200 ? 2.181 -32.522 -18.979 1.00 55.28 200 GLN A N 1
ATOM 1534 C CA . GLN A 1 200 ? 0.924 -32.135 -19.636 1.00 55.28 200 GLN A CA 1
ATOM 1535 C C . GLN A 1 200 ? -0.025 -31.327 -18.746 1.00 55.28 200 GLN A C 1
ATOM 1537 O O . GLN A 1 200 ? -1.236 -31.335 -18.966 1.00 55.28 200 GLN A O 1
ATOM 1542 N N . GLN A 1 201 ? 0.491 -30.570 -17.772 1.00 56.31 201 GLN A N 1
ATOM 1543 C CA . GLN A 1 201 ? -0.333 -29.488 -17.236 1.00 56.31 201 GLN A CA 1
ATOM 1544 C C . GLN A 1 201 ? -0.535 -28.439 -18.339 1.00 56.31 201 GLN A C 1
ATOM 1546 O O . GLN A 1 201 ? 0.453 -27.944 -18.893 1.00 56.31 201 GLN A O 1
ATOM 1551 N N . PRO A 1 202 ? -1.788 -28.087 -18.686 1.00 56.38 202 PRO A N 1
ATOM 1552 C CA . PRO A 1 202 ? -2.060 -27.016 -19.626 1.00 56.38 202 PRO A CA 1
ATOM 1553 C C . PRO A 1 202 ? -1.384 -25.765 -19.084 1.00 56.38 202 PRO A C 1
ATOM 1555 O O . PRO A 1 202 ? -1.741 -25.284 -18.009 1.00 56.38 202 PRO A O 1
ATOM 1558 N N . GLN A 1 203 ? -0.388 -25.250 -19.804 1.00 54.22 203 GLN A N 1
ATOM 1559 C CA . GLN A 1 203 ? 0.182 -23.948 -19.507 1.00 54.22 203 GLN A CA 1
ATOM 1560 C C . GLN A 1 203 ? -0.945 -22.933 -19.672 1.00 54.22 203 GLN A C 1
ATOM 1562 O O . GLN A 1 203 ? -1.228 -22.471 -20.780 1.00 54.22 203 GLN A O 1
ATOM 1567 N N . LEU A 1 204 ? -1.635 -22.640 -18.566 1.00 56.94 204 LEU A N 1
ATOM 1568 C CA . LEU A 1 204 ? -2.561 -21.532 -18.446 1.00 56.94 204 LEU A CA 1
ATOM 1569 C C . LEU A 1 204 ? -1.769 -20.324 -18.907 1.00 56.94 204 LEU A C 1
ATOM 1571 O O . LEU A 1 204 ? -0.861 -19.866 -18.211 1.00 56.94 204 LEU A O 1
ATOM 1575 N N . LYS A 1 205 ? -2.044 -19.901 -20.145 1.00 56.84 205 LYS A N 1
ATOM 1576 C CA . LYS A 1 205 ? -1.392 -18.782 -20.811 1.00 56.84 205 LYS A CA 1
ATOM 1577 C C . LYS A 1 205 ? -1.425 -17.644 -19.810 1.00 56.84 205 LYS A C 1
ATOM 1579 O O . LYS A 1 205 ? -2.498 -17.097 -19.566 1.00 56.84 205 LYS A O 1
ATOM 1584 N N . ARG A 1 206 ? -0.276 -17.360 -19.185 1.00 61.44 206 ARG A N 1
ATOM 1585 C CA . ARG A 1 206 ? -0.105 -16.255 -18.243 1.00 61.44 206 ARG A CA 1
ATOM 1586 C C . ARG A 1 206 ? -0.563 -15.022 -19.002 1.00 61.44 206 ARG A C 1
ATOM 1588 O O . ARG A 1 206 ? 0.162 -14.538 -19.873 1.00 61.44 206 ARG A O 1
ATOM 1595 N N . GLN A 1 207 ? -1.804 -14.598 -18.763 1.00 62.78 207 GLN A N 1
ATOM 1596 C CA . GLN A 1 207 ? -2.337 -13.409 -19.397 1.00 62.78 207 GLN A CA 1
ATOM 1597 C C . GLN A 1 207 ? -1.383 -12.302 -18.996 1.00 62.78 207 GLN A C 1
ATOM 1599 O O . GLN A 1 207 ? -1.129 -12.091 -17.807 1.00 62.78 207 GLN A O 1
ATOM 1604 N N . ARG A 1 208 ? -0.738 -11.701 -19.999 1.00 65.44 208 ARG A N 1
ATOM 1605 C CA . ARG A 1 208 ? 0.222 -10.637 -19.747 1.00 65.44 208 ARG A CA 1
ATOM 1606 C C . ARG A 1 208 ? -0.526 -9.586 -18.929 1.00 65.44 208 ARG A C 1
ATOM 1608 O O . ARG A 1 208 ? -1.629 -9.219 -19.335 1.00 65.44 208 ARG A O 1
ATOM 1615 N N . PRO A 1 209 ? 0.016 -9.163 -17.777 1.00 69.19 209 PRO A N 1
ATOM 1616 C CA . PRO A 1 209 ? -0.669 -8.205 -16.928 1.00 69.19 209 PRO A CA 1
ATOM 1617 C C . PRO A 1 209 ? -1.019 -6.990 -17.776 1.00 69.19 209 PRO A C 1
ATOM 1619 O O . PRO A 1 209 ? -0.175 -6.516 -18.542 1.00 69.19 209 PRO A O 1
ATOM 1622 N N . ASN A 1 210 ? -2.271 -6.541 -17.679 1.00 80.06 210 ASN A N 1
ATOM 1623 C CA . ASN A 1 210 ? -2.754 -5.380 -18.410 1.00 80.06 210 ASN A CA 1
ATOM 1624 C C . ASN A 1 210 ? -1.764 -4.233 -18.160 1.00 80.06 210 ASN A C 1
ATOM 1626 O O . ASN A 1 210 ? -1.475 -3.896 -17.010 1.00 80.06 210 ASN A O 1
ATOM 1630 N N . VAL A 1 211 ? -1.158 -3.690 -19.217 1.00 85.50 211 VAL A N 1
ATOM 1631 C CA . VAL A 1 211 ? -0.183 -2.601 -19.089 1.00 85.50 211 VAL A CA 1
ATOM 1632 C C . VAL A 1 211 ? -0.902 -1.299 -19.389 1.00 85.50 211 VAL A C 1
ATOM 1634 O O . VAL A 1 211 ? -1.342 -1.064 -20.513 1.00 85.50 211 VAL A O 1
ATOM 1637 N N . PHE A 1 212 ? -1.000 -0.432 -18.385 1.00 90.06 212 PHE A N 1
ATOM 1638 C CA . PHE A 1 212 ? -1.523 0.909 -18.589 1.00 90.06 212 PHE A CA 1
ATOM 1639 C C . PHE A 1 212 ? -0.563 1.700 -19.484 1.00 90.06 212 PHE A C 1
ATOM 1641 O O . PHE A 1 212 ? 0.605 1.881 -19.146 1.00 90.06 212 PHE A O 1
ATOM 1648 N N . THR A 1 213 ? -1.060 2.150 -20.635 1.00 89.75 213 THR A N 1
ATOM 1649 C CA . THR A 1 213 ? -0.260 2.881 -21.635 1.00 89.75 213 THR A CA 1
ATOM 1650 C C . THR A 1 213 ? -0.385 4.406 -21.478 1.00 89.75 213 THR A C 1
ATOM 1652 O O . THR A 1 213 ? 0.369 5.163 -22.082 1.00 89.75 213 THR A O 1
ATOM 1655 N N . GLY A 1 214 ? -1.314 4.883 -20.641 1.00 91.62 214 GLY A N 1
ATOM 1656 C CA . GLY A 1 214 ? -1.520 6.309 -20.389 1.00 91.62 214 GLY A CA 1
ATOM 1657 C C . GLY A 1 214 ? -0.529 6.917 -19.390 1.00 91.62 214 GLY A C 1
ATOM 1658 O O . GLY A 1 214 ? 0.209 6.222 -18.691 1.00 91.62 214 GLY A O 1
ATOM 1659 N N . LYS A 1 215 ? -0.553 8.249 -19.273 1.00 93.31 215 LYS A N 1
ATOM 1660 C CA . LYS A 1 215 ? 0.183 8.987 -18.238 1.00 93.31 215 LYS A CA 1
ATOM 1661 C C . LYS A 1 215 ? -0.756 9.343 -17.090 1.00 93.31 215 LYS A C 1
ATOM 1663 O O . LYS A 1 215 ? -1.718 10.080 -17.281 1.00 93.31 215 LYS A O 1
ATOM 1668 N N . PHE A 1 216 ? -0.462 8.837 -15.897 1.00 95.50 216 PHE A N 1
ATOM 1669 C CA . PHE A 1 216 ? -1.214 9.174 -14.691 1.00 95.50 216 PHE A CA 1
ATOM 1670 C C . PHE A 1 216 ? -0.646 10.436 -14.030 1.00 95.50 216 PHE A C 1
ATOM 1672 O O . PHE A 1 216 ? 0.574 10.569 -13.879 1.00 95.50 216 PHE A O 1
ATOM 1679 N N . HIS A 1 217 ? -1.512 11.357 -13.604 1.00 95.62 217 HIS A N 1
ATOM 1680 C CA . HIS A 1 217 ? -1.103 12.605 -12.968 1.00 95.62 217 HIS A CA 1
ATOM 1681 C C . HIS A 1 217 ? -1.730 12.767 -11.589 1.00 95.62 217 HIS A C 1
ATOM 1683 O O . HIS A 1 217 ? -2.892 13.118 -11.443 1.00 95.62 217 HIS A O 1
ATOM 1689 N N . PHE A 1 218 ? -0.897 12.637 -10.563 1.00 96.81 218 PHE A N 1
ATOM 1690 C CA . PHE A 1 218 ? -1.278 13.011 -9.209 1.00 96.81 218 PHE A CA 1
ATOM 1691 C C . PHE A 1 218 ? -1.482 14.523 -9.055 1.00 96.81 218 PHE A C 1
ATOM 1693 O O . PHE A 1 218 ? -0.721 15.328 -9.612 1.00 96.81 218 PHE A O 1
ATOM 1700 N N . LEU A 1 219 ? -2.368 14.894 -8.135 1.00 96.19 219 LEU A N 1
ATOM 1701 C CA . LEU A 1 219 ? -2.504 16.235 -7.586 1.00 96.19 219 LEU A CA 1
ATOM 1702 C C . LEU A 1 219 ? -1.141 16.732 -7.098 1.00 96.19 219 LEU A C 1
ATOM 1704 O O . LEU A 1 219 ? -0.472 16.067 -6.298 1.00 96.19 219 LEU A O 1
ATOM 1708 N N . LYS A 1 220 ? -0.695 17.881 -7.610 1.00 93.31 220 LYS A N 1
ATOM 1709 C CA . LYS A 1 220 ? 0.661 18.393 -7.352 1.00 93.31 220 LYS A CA 1
ATOM 1710 C C . LYS A 1 220 ? 0.841 18.828 -5.895 1.00 93.31 220 LYS A C 1
ATOM 1712 O O . LYS A 1 220 ? 1.847 18.462 -5.293 1.00 93.31 220 LYS A O 1
ATOM 1717 N N . SER A 1 221 ? -0.163 19.497 -5.331 1.00 93.44 221 SER A N 1
ATOM 1718 C CA . SER A 1 221 ? -0.115 20.072 -3.983 1.00 93.44 221 SER A CA 1
ATOM 1719 C C . SER A 1 221 ? -1.480 19.943 -3.298 1.00 93.44 221 SER A C 1
ATOM 1721 O O . SER A 1 221 ? -2.267 20.882 -3.354 1.00 93.44 221 SER A O 1
ATOM 1723 N N . PRO A 1 222 ? -1.794 18.781 -2.695 1.00 96.31 222 PRO A N 1
ATOM 1724 C CA . PRO A 1 222 ? -2.990 18.645 -1.876 1.00 96.31 222 PRO A CA 1
ATOM 1725 C C . PRO A 1 222 ? -2.874 19.529 -0.636 1.00 96.31 222 PRO A C 1
ATOM 1727 O O . PRO A 1 222 ? -1.857 19.480 0.065 1.00 96.31 222 PRO A O 1
ATOM 1730 N N . HIS A 1 223 ? -3.921 20.287 -0.343 1.00 96.00 223 HIS A N 1
ATOM 1731 C CA . HIS A 1 223 ? -3.999 21.139 0.841 1.00 96.00 223 HIS A CA 1
ATOM 1732 C C . HIS A 1 223 ? -4.612 20.391 2.027 1.00 96.00 223 HIS A C 1
ATOM 1734 O O . HIS A 1 223 ? -4.229 20.637 3.177 1.00 96.00 223 HIS A O 1
ATOM 1740 N N . SER A 1 224 ? -5.497 19.429 1.753 1.00 97.81 224 SER A N 1
ATOM 1741 C CA . SER A 1 224 ? -6.204 18.655 2.774 1.00 97.81 224 SER A CA 1
ATOM 1742 C C . SER A 1 224 ? -6.062 17.144 2.593 1.00 97.81 224 SER A C 1
ATOM 1744 O O . SER A 1 224 ? -5.852 16.634 1.490 1.00 97.81 224 SER A O 1
ATOM 1746 N N . VAL A 1 225 ? -6.230 16.413 3.694 1.00 98.06 225 VAL A N 1
ATOM 1747 C CA . VAL A 1 225 ? -6.368 14.949 3.710 1.00 98.06 225 VAL A CA 1
ATOM 1748 C C . VAL A 1 225 ? -7.575 14.522 2.867 1.00 98.06 225 VAL A C 1
ATOM 1750 O O . VAL A 1 225 ? -7.494 13.532 2.140 1.00 98.06 225 VAL A O 1
ATOM 1753 N N . LYS A 1 226 ? -8.655 15.317 2.880 1.00 98.12 226 LYS A N 1
ATOM 1754 C CA . LYS A 1 226 ? -9.866 15.083 2.082 1.00 98.12 226 LYS A CA 1
ATOM 1755 C C . LYS A 1 226 ? -9.585 15.060 0.580 1.00 98.12 226 LYS A C 1
ATOM 1757 O O . LYS A 1 226 ? -10.072 14.171 -0.107 1.00 98.12 226 LYS A O 1
ATOM 1762 N N . GLU A 1 227 ? -8.762 15.976 0.070 1.00 98.00 227 GLU A N 1
ATOM 1763 C CA . GLU A 1 227 ? -8.360 15.982 -1.347 1.00 98.00 227 GLU A CA 1
ATOM 1764 C C . GLU A 1 227 ? -7.553 14.737 -1.727 1.00 98.00 227 GLU A C 1
ATOM 1766 O O . GLU A 1 227 ? -7.776 14.158 -2.789 1.00 98.00 227 GLU A O 1
ATOM 1771 N N . VAL A 1 228 ? -6.638 14.299 -0.855 1.00 98.06 228 VAL A N 1
ATOM 1772 C CA . VAL A 1 228 ? -5.839 13.083 -1.087 1.00 98.06 228 VAL A CA 1
ATOM 1773 C C . VAL A 1 228 ? -6.709 11.828 -1.071 1.00 98.06 228 VAL A C 1
ATOM 1775 O O . VAL A 1 228 ? -6.457 10.895 -1.833 1.00 98.06 228 VAL A O 1
ATOM 1778 N N . TRP A 1 229 ? -7.730 11.795 -0.214 1.00 98.19 229 TRP A N 1
ATOM 1779 C CA . TRP A 1 229 ? -8.696 10.702 -0.175 1.00 98.19 229 TRP A CA 1
ATOM 1780 C C . TRP A 1 229 ? -9.612 10.699 -1.402 1.00 98.19 229 TRP A C 1
ATOM 1782 O O . TRP A 1 229 ? -9.820 9.656 -2.017 1.00 98.19 229 TRP A O 1
ATOM 1792 N N . LYS A 1 230 ? -10.095 11.873 -1.818 1.00 98.00 230 LYS A N 1
ATOM 1793 C CA . LYS A 1 230 ? -10.906 12.028 -3.030 1.00 98.00 230 LYS A CA 1
ATOM 1794 C C . LYS A 1 230 ? -10.151 11.560 -4.274 1.00 98.00 230 LYS A C 1
ATOM 1796 O O . LYS A 1 230 ? -10.686 10.791 -5.061 1.00 98.00 230 LYS A O 1
ATOM 1801 N N . GLU A 1 231 ? -8.878 11.940 -4.405 1.00 97.94 231 GLU A N 1
ATOM 1802 C CA . GLU A 1 231 ? -7.995 11.443 -5.469 1.00 97.94 231 GLU A CA 1
ATOM 1803 C C . GLU A 1 231 ? -7.915 9.910 -5.495 1.00 97.94 231 GLU A C 1
ATOM 1805 O O . GLU A 1 231 ? -7.873 9.295 -6.562 1.00 97.94 231 GLU A O 1
ATOM 1810 N N . TYR A 1 232 ? -7.895 9.291 -4.315 1.00 98.31 232 TYR A N 1
ATOM 1811 C CA . TYR A 1 232 ? -7.783 7.848 -4.184 1.00 98.31 232 TYR A CA 1
ATOM 1812 C C . TYR A 1 232 ? -9.052 7.105 -4.605 1.00 98.31 232 TYR A C 1
ATOM 1814 O O . TYR A 1 232 ? -8.941 6.083 -5.282 1.00 98.31 232 TYR A O 1
ATOM 1822 N N . VAL A 1 233 ? -10.227 7.621 -4.233 1.00 98.12 233 VAL A N 1
ATOM 1823 C CA . VAL A 1 233 ? -11.522 6.949 -4.433 1.00 98.12 233 VAL A CA 1
ATOM 1824 C C . VAL A 1 233 ? -12.208 7.346 -5.736 1.00 98.12 233 VAL A C 1
ATOM 1826 O O . VAL A 1 233 ? -12.736 6.483 -6.427 1.00 98.12 233 VAL A O 1
ATOM 1829 N N . GLU A 1 234 ? -12.202 8.630 -6.078 1.00 97.25 234 GLU A N 1
ATOM 1830 C CA . GLU A 1 234 ? -12.950 9.173 -7.221 1.00 97.25 234 GLU A CA 1
ATOM 1831 C C . GLU A 1 234 ? -12.042 9.473 -8.418 1.00 97.25 234 GLU A C 1
ATOM 1833 O O . GLU A 1 234 ? -12.495 9.461 -9.558 1.00 97.25 234 GLU A O 1
ATOM 1838 N N . GLY A 1 235 ? -10.755 9.732 -8.172 1.00 96.19 235 GLY A N 1
ATOM 1839 C CA . GLY A 1 235 ? -9.848 10.267 -9.187 1.00 96.19 235 GLY A CA 1
ATOM 1840 C C . GLY A 1 235 ? -9.944 11.791 -9.312 1.00 96.19 235 GLY A C 1
ATOM 1841 O O . GLY A 1 235 ? -10.609 12.471 -8.529 1.00 96.19 235 GLY A O 1
ATOM 1842 N N . ILE A 1 236 ? -9.201 12.361 -10.264 1.00 94.12 236 ILE A N 1
ATOM 1843 C CA . ILE A 1 236 ? -9.100 13.816 -10.479 1.00 94.12 236 ILE A CA 1
ATOM 1844 C C . ILE A 1 236 ? -9.066 14.111 -11.981 1.00 94.12 236 ILE A C 1
ATOM 1846 O O . ILE A 1 236 ? -8.387 13.420 -12.733 1.00 94.12 236 ILE A O 1
ATOM 1850 N N . ASN A 1 237 ? -9.748 15.177 -12.421 1.00 93.44 237 ASN A N 1
ATOM 1851 C CA . ASN A 1 237 ? -9.721 15.677 -13.806 1.00 93.44 237 ASN A CA 1
ATOM 1852 C C . ASN A 1 237 ? -10.081 14.613 -14.861 1.00 93.44 237 ASN A C 1
ATOM 1854 O O . ASN A 1 237 ? -9.441 14.535 -15.908 1.00 93.44 237 ASN A O 1
ATOM 1858 N N . GLY A 1 238 ? -11.070 13.765 -14.562 1.00 94.06 238 GLY A N 1
ATOM 1859 C CA . GLY A 1 238 ? -11.497 12.680 -15.452 1.00 94.06 238 GLY A CA 1
ATOM 1860 C C . GLY A 1 238 ? -10.514 11.509 -15.545 1.00 94.06 238 GLY A C 1
ATOM 1861 O O . GLY A 1 238 ? -10.707 10.625 -16.374 1.00 94.06 238 GLY A O 1
ATOM 1862 N N . GLN A 1 239 ? -9.459 11.486 -14.723 1.00 95.00 239 GLN A N 1
ATOM 1863 C CA . GLN A 1 239 ? -8.604 10.310 -14.577 1.00 95.00 239 GLN A CA 1
ATOM 1864 C C . GLN A 1 239 ? -9.283 9.263 -13.691 1.00 95.00 239 GLN A C 1
ATOM 1866 O O . GLN A 1 239 ? -9.988 9.644 -12.753 1.00 95.00 239 GLN A O 1
ATOM 1871 N N . PRO A 1 240 ? -9.037 7.964 -13.943 1.00 96.00 240 PRO A N 1
ATOM 1872 C CA . PRO A 1 240 ? -9.510 6.898 -13.067 1.00 96.00 240 PRO A CA 1
ATOM 1873 C C . PRO A 1 240 ? -8.974 7.077 -11.645 1.00 96.00 240 PRO A C 1
ATOM 1875 O O . PRO A 1 240 ? -7.911 7.672 -11.424 1.00 96.00 240 PRO A O 1
ATOM 1878 N N . SER A 1 241 ? -9.703 6.539 -10.673 1.00 98.06 241 SER A N 1
ATOM 1879 C CA . SER A 1 241 ? -9.286 6.591 -9.273 1.00 98.06 241 SER A CA 1
ATOM 1880 C C . SER A 1 241 ? -7.987 5.812 -9.050 1.00 98.06 241 SER A C 1
ATOM 1882 O O . SER A 1 241 ? -7.708 4.820 -9.728 1.00 98.06 241 SER A O 1
ATOM 1884 N N . ILE A 1 242 ? -7.172 6.221 -8.072 1.00 97.75 242 ILE A N 1
ATOM 1885 C CA . ILE A 1 242 ? -5.935 5.479 -7.763 1.00 97.75 242 ILE A CA 1
ATOM 1886 C C . ILE A 1 242 ? -6.261 4.055 -7.296 1.00 97.75 242 ILE A C 1
ATOM 1888 O O . ILE A 1 242 ? -5.520 3.124 -7.614 1.00 97.75 242 ILE A O 1
ATOM 1892 N N . ARG A 1 243 ? -7.364 3.876 -6.561 1.00 97.88 243 ARG A N 1
ATOM 1893 C CA . ARG A 1 243 ? -7.830 2.562 -6.110 1.00 97.88 243 ARG A CA 1
ATOM 1894 C C . ARG A 1 243 ? -8.136 1.637 -7.288 1.00 97.88 243 ARG A C 1
ATOM 1896 O O . ARG A 1 243 ? -7.694 0.490 -7.294 1.00 97.88 243 ARG A O 1
ATOM 1903 N N . GLU A 1 244 ? -8.846 2.139 -8.294 1.00 96.88 244 GLU A N 1
ATOM 1904 C CA . GLU A 1 244 ? -9.140 1.400 -9.524 1.00 96.88 244 GLU A CA 1
ATOM 1905 C C . GLU A 1 244 ? -7.863 1.091 -10.310 1.00 96.88 244 GLU A C 1
ATOM 1907 O O . GLU A 1 244 ? -7.648 -0.048 -10.724 1.00 96.88 244 GLU A O 1
ATOM 1912 N N . MET A 1 245 ? -6.964 2.070 -10.437 1.00 96.94 245 MET A N 1
ATOM 1913 C CA . MET A 1 245 ? -5.673 1.885 -11.099 1.00 96.94 245 MET A CA 1
ATOM 1914 C C . MET A 1 245 ? -4.826 0.794 -10.433 1.00 96.94 245 MET A C 1
ATOM 1916 O O . MET A 1 245 ? -4.250 -0.048 -11.125 1.00 96.94 245 MET A O 1
ATOM 1920 N N . GLU A 1 246 ? -4.785 0.758 -9.098 1.00 96.50 246 GLU A N 1
ATOM 1921 C CA . GLU A 1 246 ? -4.101 -0.301 -8.351 1.00 96.50 246 GLU A CA 1
ATOM 1922 C C . GLU A 1 246 ? -4.755 -1.667 -8.557 1.00 96.50 246 GLU A C 1
ATOM 1924 O O . GLU A 1 246 ? -4.047 -2.657 -8.733 1.00 96.50 246 GLU A O 1
ATOM 1929 N N . SER A 1 247 ? -6.087 -1.721 -8.580 1.00 95.12 247 SER A N 1
ATOM 1930 C CA . SER A 1 247 ? -6.832 -2.964 -8.783 1.00 95.12 247 SER A CA 1
ATOM 1931 C C . SER A 1 247 ? -6.631 -3.546 -10.184 1.00 95.12 247 SER A C 1
ATOM 1933 O O . SER A 1 247 ? -6.448 -4.753 -10.326 1.00 95.12 247 SER A O 1
ATOM 1935 N N . LEU A 1 248 ? -6.671 -2.705 -11.222 1.00 93.69 248 LEU A N 1
ATOM 1936 C CA . LEU A 1 248 ? -6.618 -3.139 -12.622 1.00 93.69 248 LEU A CA 1
ATOM 1937 C C . LEU A 1 248 ? -5.193 -3.405 -13.111 1.00 93.69 248 LEU A C 1
ATOM 1939 O O . LEU A 1 248 ? -4.958 -4.359 -13.852 1.00 93.69 248 LEU A O 1
ATOM 1943 N N . TYR A 1 249 ? -4.246 -2.551 -12.720 1.00 94.88 249 TYR A N 1
ATOM 1944 C CA . TYR A 1 249 ? -2.905 -2.525 -13.307 1.00 94.88 249 TYR A CA 1
ATOM 1945 C C . TYR A 1 249 ? -1.787 -2.801 -12.292 1.00 94.88 249 TYR A C 1
ATOM 1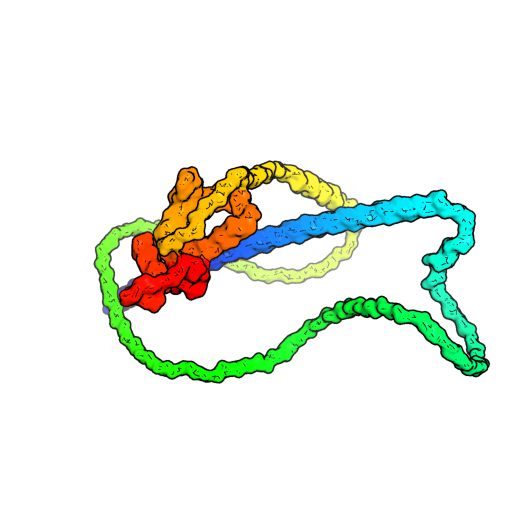947 O O . TYR A 1 249 ? -0.637 -2.980 -12.699 1.00 94.88 249 TYR A O 1
ATOM 1955 N N . GLN A 1 250 ? -2.077 -2.835 -10.985 1.00 93.88 250 GLN A N 1
ATOM 1956 C CA . GLN A 1 250 ? -1.102 -3.065 -9.907 1.00 93.88 250 GLN A CA 1
ATOM 1957 C C . GLN A 1 250 ? 0.125 -2.140 -10.012 1.00 93.88 250 GLN A C 1
ATOM 1959 O O . GLN A 1 250 ? 0.009 -0.922 -9.980 1.00 93.88 250 GLN A O 1
ATOM 1964 N N . THR A 1 251 ? 1.337 -2.675 -10.161 1.00 93.81 251 THR A N 1
ATOM 1965 C CA . THR A 1 251 ? 2.555 -1.869 -10.352 1.00 93.81 251 THR A CA 1
ATOM 1966 C C . THR A 1 251 ? 2.709 -1.339 -11.782 1.00 93.81 251 THR A C 1
ATOM 1968 O O . THR A 1 251 ? 3.516 -0.438 -12.018 1.00 93.81 251 THR A O 1
ATOM 1971 N N . GLY A 1 252 ? 1.932 -1.856 -12.738 1.00 93.44 252 GLY A N 1
ATOM 1972 C CA . GLY A 1 252 ? 2.057 -1.584 -14.168 1.00 93.44 252 GLY A CA 1
ATOM 1973 C C . GLY A 1 252 ? 1.789 -0.135 -14.570 1.00 93.44 252 GLY A C 1
ATOM 1974 O O . GLY A 1 252 ? 2.410 0.339 -15.518 1.00 93.44 252 GLY A O 1
ATOM 1975 N N . TRP A 1 253 ? 0.936 0.589 -13.839 1.00 95.56 253 TRP A N 1
ATOM 1976 C CA . TRP A 1 253 ? 0.593 1.987 -14.138 1.00 95.56 253 TRP A CA 1
ATOM 1977 C C . TRP A 1 253 ? 1.548 3.022 -13.528 1.00 95.56 253 TRP A C 1
ATOM 1979 O O . TRP A 1 253 ? 1.537 4.188 -13.919 1.00 95.56 253 TRP A O 1
ATOM 1989 N N . ARG A 1 254 ? 2.407 2.604 -12.590 1.00 95.88 254 ARG A N 1
ATOM 1990 C CA . ARG A 1 254 ? 3.338 3.471 -11.849 1.00 95.88 254 ARG A CA 1
ATOM 1991 C C . ARG A 1 254 ? 4.808 3.134 -12.114 1.00 95.88 254 ARG A C 1
ATOM 1993 O O . ARG A 1 254 ? 5.619 3.123 -11.193 1.00 95.88 254 ARG A O 1
ATOM 2000 N N . ARG A 1 255 ? 5.155 2.851 -13.374 1.00 93.94 255 ARG A N 1
ATOM 2001 C CA . ARG A 1 255 ? 6.540 2.545 -13.794 1.00 93.94 255 ARG A CA 1
ATOM 2002 C C . ARG A 1 255 ? 7.496 3.726 -13.631 1.00 93.94 255 ARG A C 1
ATOM 2004 O O . ARG A 1 255 ? 8.682 3.523 -13.404 1.00 93.94 255 ARG A O 1
ATOM 2011 N N . ASP A 1 256 ? 6.982 4.947 -13.742 1.00 95.44 256 ASP A N 1
ATOM 2012 C CA . ASP A 1 256 ? 7.764 6.162 -13.531 1.00 95.44 256 ASP A CA 1
ATOM 2013 C C . ASP A 1 256 ? 8.205 6.263 -12.048 1.00 95.44 256 ASP A C 1
ATOM 2015 O O . ASP A 1 256 ? 7.352 6.227 -11.149 1.00 95.44 256 ASP A O 1
ATOM 2019 N N . PRO A 1 257 ? 9.515 6.412 -11.757 1.00 95.62 257 PRO A N 1
ATOM 2020 C CA . PRO A 1 257 ? 10.021 6.497 -10.387 1.00 95.62 257 PRO A CA 1
ATOM 2021 C C . PRO A 1 257 ? 9.408 7.631 -9.554 1.00 95.62 257 PRO A C 1
ATOM 2023 O O . PRO A 1 257 ? 9.192 7.464 -8.350 1.00 95.62 257 PRO A O 1
ATOM 2026 N N . ALA A 1 258 ? 9.094 8.779 -10.159 1.00 95.38 258 ALA A N 1
ATOM 2027 C CA . ALA A 1 258 ? 8.481 9.907 -9.462 1.00 95.38 258 ALA A CA 1
ATOM 2028 C C . ALA A 1 258 ? 7.023 9.606 -9.081 1.00 95.38 258 ALA A C 1
ATOM 2030 O O . ALA A 1 258 ? 6.586 9.946 -7.974 1.00 95.38 258 ALA A O 1
ATOM 2031 N N . VAL A 1 259 ? 6.291 8.925 -9.968 1.00 96.44 259 VAL A N 1
ATOM 2032 C CA . VAL A 1 259 ? 4.921 8.440 -9.726 1.00 96.44 259 VAL A CA 1
ATOM 2033 C C . VAL A 1 259 ? 4.933 7.391 -8.615 1.00 96.44 259 VAL A C 1
ATOM 2035 O O . VAL A 1 259 ? 4.184 7.524 -7.646 1.00 96.44 259 VAL A O 1
ATOM 2038 N N . ASN A 1 260 ? 5.839 6.411 -8.686 1.00 96.88 260 ASN A N 1
ATOM 2039 C CA . ASN A 1 260 ? 5.983 5.369 -7.669 1.00 96.88 260 ASN A CA 1
ATOM 2040 C C . ASN A 1 260 ? 6.340 5.949 -6.289 1.00 96.88 260 ASN A C 1
ATOM 2042 O O . ASN A 1 260 ? 5.708 5.620 -5.285 1.00 96.88 260 ASN A O 1
ATOM 2046 N N . LYS A 1 261 ? 7.293 6.890 -6.230 1.00 96.81 261 LYS A N 1
ATOM 2047 C CA . LYS A 1 261 ? 7.673 7.571 -4.981 1.00 96.81 261 LYS A CA 1
ATOM 2048 C C . LYS A 1 261 ? 6.498 8.336 -4.368 1.00 96.81 261 LYS A C 1
ATOM 2050 O O . LYS A 1 261 ? 6.326 8.323 -3.149 1.00 96.81 261 LYS A O 1
ATOM 2055 N N . ARG A 1 262 ? 5.680 9.007 -5.186 1.00 97.00 262 ARG A N 1
ATOM 2056 C CA . ARG A 1 262 ? 4.491 9.731 -4.708 1.00 97.00 262 ARG A CA 1
ATOM 2057 C C . ARG A 1 262 ? 3.400 8.777 -4.217 1.00 97.00 262 ARG A C 1
ATOM 2059 O O . ARG A 1 262 ? 2.856 9.017 -3.140 1.00 97.00 262 ARG A O 1
ATOM 2066 N N . TYR A 1 263 ? 3.148 7.695 -4.955 1.00 97.81 263 TYR A N 1
ATOM 2067 C CA . TYR A 1 263 ? 2.236 6.624 -4.554 1.00 97.81 263 TYR A CA 1
ATOM 2068 C C . TYR A 1 263 ? 2.634 6.044 -3.191 1.00 97.81 263 TYR A C 1
ATOM 2070 O O . TYR A 1 263 ? 1.826 6.047 -2.269 1.00 97.81 263 TYR A O 1
ATOM 2078 N N . ALA A 1 264 ? 3.893 5.620 -3.030 1.00 97.38 264 ALA A N 1
ATOM 2079 C CA . ALA A 1 264 ? 4.372 4.978 -1.806 1.00 97.38 264 ALA A CA 1
ATOM 2080 C C . ALA A 1 264 ? 4.199 5.871 -0.567 1.00 97.38 264 ALA A C 1
ATOM 2082 O O . ALA A 1 264 ? 3.768 5.396 0.480 1.00 97.38 264 ALA A O 1
ATOM 2083 N N . ARG A 1 265 ? 4.470 7.177 -0.700 1.00 97.31 265 ARG A N 1
ATOM 2084 C CA . ARG A 1 265 ? 4.250 8.152 0.379 1.00 97.31 265 ARG A CA 1
ATOM 2085 C C . ARG A 1 265 ? 2.769 8.292 0.736 1.00 97.31 265 ARG A C 1
ATOM 2087 O O . ARG A 1 265 ? 2.426 8.239 1.908 1.00 97.31 265 ARG A O 1
ATOM 2094 N N . ARG A 1 266 ? 1.886 8.471 -0.254 1.00 98.00 266 ARG A N 1
ATOM 2095 C CA . ARG A 1 266 ? 0.445 8.676 -0.002 1.00 98.00 266 ARG A CA 1
ATOM 2096 C C . ARG A 1 266 ? -0.273 7.402 0.449 1.00 98.00 266 ARG A C 1
ATOM 2098 O O . ARG A 1 266 ? -1.241 7.501 1.196 1.00 98.00 266 ARG A O 1
ATOM 2105 N N . LYS A 1 267 ? 0.244 6.222 0.092 1.00 97.94 267 LYS A N 1
ATOM 2106 C CA . LYS A 1 267 ? -0.303 4.919 0.501 1.00 97.94 267 LYS A CA 1
ATOM 2107 C C . LYS A 1 267 ? -0.436 4.768 2.010 1.00 97.94 267 LYS A C 1
ATOM 2109 O O . LYS A 1 267 ? -1.396 4.159 2.467 1.00 97.94 267 LYS A O 1
ATOM 2114 N N . VAL A 1 268 ? 0.494 5.338 2.774 1.00 98.00 268 VAL A N 1
ATOM 2115 C CA . VAL A 1 268 ? 0.432 5.344 4.242 1.00 98.00 268 VAL A CA 1
ATOM 2116 C C . VAL A 1 268 ? -0.866 5.997 4.725 1.00 98.00 268 VAL A C 1
ATOM 2118 O O . VAL A 1 268 ? -1.557 5.445 5.575 1.00 98.00 268 VAL A O 1
ATOM 2121 N N . LEU A 1 269 ? -1.224 7.138 4.132 1.00 97.88 269 LEU A N 1
ATOM 2122 C CA . LEU A 1 269 ? -2.412 7.898 4.499 1.00 97.88 269 LEU A CA 1
ATOM 2123 C C . LEU A 1 269 ? -3.702 7.177 4.086 1.00 97.88 269 LEU A C 1
ATOM 2125 O O . LEU A 1 269 ? -4.623 7.086 4.889 1.00 97.88 269 LEU A O 1
ATOM 2129 N N . TRP A 1 270 ? -3.764 6.618 2.870 1.00 98.12 270 TRP A N 1
ATOM 2130 C CA . TRP A 1 270 ? -4.939 5.852 2.426 1.00 98.12 270 TRP A CA 1
ATOM 2131 C C . TRP A 1 270 ? -5.177 4.632 3.310 1.00 98.12 270 TRP A C 1
ATOM 2133 O O . TRP A 1 270 ? -6.300 4.416 3.751 1.00 98.12 270 TRP A O 1
ATOM 2143 N N . LYS A 1 271 ? -4.110 3.891 3.637 1.00 98.25 271 LYS A N 1
ATOM 2144 C CA . LYS A 1 271 ? -4.193 2.716 4.506 1.00 98.25 271 LYS A CA 1
ATOM 2145 C C . LYS A 1 271 ? -4.693 3.081 5.905 1.00 98.25 271 LYS A C 1
ATOM 2147 O O . LYS A 1 271 ? -5.519 2.364 6.452 1.00 98.25 271 LYS A O 1
ATOM 2152 N N . ALA A 1 272 ? -4.232 4.200 6.465 1.00 98.31 272 ALA A N 1
ATOM 2153 C CA . ALA A 1 272 ? -4.718 4.684 7.757 1.00 98.31 272 ALA A CA 1
ATOM 2154 C C . ALA A 1 272 ? -6.226 4.991 7.726 1.00 98.31 272 ALA A C 1
ATOM 2156 O O . ALA A 1 272 ? -6.954 4.654 8.660 1.00 98.31 272 ALA A O 1
ATOM 2157 N N . ILE A 1 273 ? -6.709 5.582 6.628 1.00 98.44 273 ILE A N 1
ATOM 2158 C CA . ILE A 1 273 ? -8.138 5.857 6.445 1.00 98.44 273 ILE A CA 1
ATOM 2159 C C . ILE A 1 273 ? -8.932 4.554 6.288 1.00 98.44 273 ILE A C 1
ATOM 2161 O O . ILE A 1 273 ? -9.927 4.365 6.980 1.00 98.44 273 ILE A O 1
ATOM 2165 N N . GLU A 1 274 ? -8.476 3.626 5.445 1.00 98.25 274 GLU A N 1
ATOM 2166 C CA . GLU A 1 274 ? -9.108 2.311 5.259 1.00 98.25 274 GLU A CA 1
ATOM 2167 C C . GLU A 1 274 ? -9.167 1.502 6.564 1.00 98.25 274 GLU A C 1
ATOM 2169 O O . GLU A 1 274 ? -10.194 0.891 6.872 1.00 98.25 274 GLU A O 1
ATOM 2174 N N . ASN A 1 275 ? -8.101 1.540 7.366 1.00 97.94 275 ASN A N 1
ATOM 2175 C CA . ASN A 1 275 ? -8.057 0.919 8.687 1.00 97.94 275 ASN A CA 1
ATOM 2176 C C . ASN A 1 275 ? -9.081 1.549 9.638 1.00 97.94 275 ASN A C 1
ATOM 2178 O O . ASN A 1 275 ? -9.810 0.827 10.316 1.00 97.94 275 ASN A O 1
ATOM 2182 N N . GLY A 1 276 ? -9.172 2.882 9.672 1.00 98.06 276 GLY A N 1
ATOM 2183 C CA . GLY A 1 276 ? -10.173 3.589 10.471 1.00 98.06 276 GLY A CA 1
ATOM 2184 C C . GLY A 1 276 ? -11.605 3.215 10.076 1.00 98.06 276 GLY A C 1
ATOM 2185 O O . GLY A 1 276 ? -12.421 2.911 10.945 1.00 98.06 276 GLY A O 1
ATOM 2186 N N . LEU A 1 277 ? -11.890 3.151 8.772 1.00 98.19 277 LEU A N 1
ATOM 2187 C CA . LEU A 1 277 ? -13.197 2.731 8.255 1.00 98.19 277 LEU A CA 1
ATOM 2188 C C . LEU A 1 277 ? -13.516 1.281 8.644 1.00 98.19 277 LEU A C 1
ATOM 2190 O O . LEU A 1 277 ? -14.627 0.986 9.074 1.00 98.19 277 LEU A O 1
ATOM 2194 N N . SER A 1 278 ? -12.528 0.387 8.566 1.00 97.88 278 SER A N 1
ATOM 2195 C CA . SER A 1 278 ? -12.677 -1.025 8.953 1.00 97.88 278 SER A CA 1
ATOM 2196 C C . SER A 1 278 ? -12.928 -1.208 10.455 1.00 97.88 278 SER A C 1
ATOM 2198 O O . SER A 1 278 ? -13.539 -2.192 10.861 1.00 97.88 278 SER A O 1
ATOM 2200 N N . ARG A 1 279 ? -12.485 -0.255 11.284 1.00 97.44 279 ARG A N 1
ATOM 2201 C CA . ARG A 1 279 ? -12.757 -0.203 12.732 1.00 97.44 279 ARG A CA 1
ATOM 2202 C C . ARG A 1 279 ? -14.129 0.403 13.068 1.00 97.44 279 ARG A C 1
ATOM 2204 O O . ARG A 1 279 ? -14.484 0.458 14.240 1.00 97.44 279 ARG A O 1
ATOM 2211 N N . GLY A 1 280 ? -14.893 0.855 12.070 1.00 97.94 280 GLY A N 1
ATOM 2212 C CA . GLY A 1 280 ? -16.230 1.430 12.247 1.00 97.94 280 GLY A CA 1
ATOM 2213 C C . GLY A 1 280 ? -16.258 2.944 12.476 1.00 97.94 280 GLY A C 1
ATOM 2214 O O . GLY A 1 280 ? -17.320 3.496 12.759 1.00 97.94 28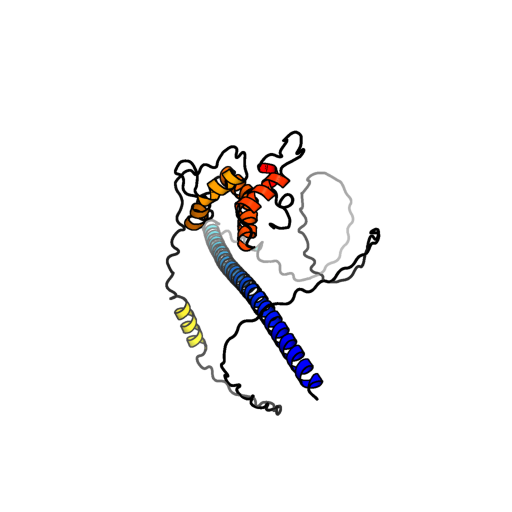0 GLY A O 1
ATOM 2215 N N . TYR A 1 281 ? -15.124 3.640 12.343 1.00 98.31 281 TYR A N 1
ATOM 2216 C CA . TYR A 1 281 ? -15.110 5.102 12.401 1.00 98.31 281 TYR A CA 1
ATOM 2217 C C . TYR A 1 281 ? -15.673 5.707 11.109 1.00 98.31 281 TYR A C 1
ATOM 2219 O O . TYR A 1 281 ? -15.485 5.170 10.018 1.00 98.31 281 TYR A O 1
ATOM 2227 N N . SER A 1 282 ? -16.337 6.861 11.212 1.00 98.50 282 SER A N 1
ATOM 2228 C CA . SER A 1 282 ? -16.837 7.573 10.034 1.00 98.50 282 SER A CA 1
ATOM 2229 C C . SER A 1 282 ? -15.700 8.260 9.271 1.00 98.50 282 SER A C 1
ATOM 2231 O O . SER A 1 282 ? -14.714 8.709 9.859 1.00 98.50 282 SER A O 1
ATOM 2233 N N . LEU A 1 283 ? -15.848 8.386 7.949 1.00 98.25 283 LEU A N 1
ATOM 2234 C CA . LEU A 1 283 ? -14.838 9.020 7.095 1.00 98.25 283 LEU A CA 1
ATOM 2235 C C . LEU A 1 283 ? -14.500 10.448 7.550 1.00 98.25 283 LEU A C 1
ATOM 2237 O O . LEU A 1 283 ? -13.327 10.796 7.657 1.00 98.25 283 LEU A O 1
ATOM 2241 N N . GLU A 1 284 ? -15.517 11.264 7.838 1.00 98.38 284 GLU A N 1
ATOM 2242 C CA . GLU A 1 284 ? -15.317 12.657 8.256 1.00 98.38 284 GLU A CA 1
ATOM 2243 C C . GLU A 1 284 ? -14.617 12.742 9.619 1.00 98.38 284 GLU A C 1
ATOM 2245 O O . GLU A 1 284 ? -13.750 13.593 9.802 1.00 98.38 284 GLU A O 1
ATOM 2250 N N . TYR A 1 285 ? -14.907 11.824 10.552 1.00 98.38 285 TYR A N 1
ATOM 2251 C CA . TYR A 1 285 ? -14.179 11.746 11.822 1.00 98.38 285 TYR A CA 1
ATOM 2252 C C . TYR A 1 285 ? -12.693 11.450 11.597 1.00 98.38 285 TYR A C 1
ATOM 2254 O O . TYR A 1 285 ? -11.838 12.146 12.138 1.00 98.38 285 TYR A O 1
ATOM 2262 N N . ILE A 1 286 ? -12.376 10.463 10.755 1.00 98.44 286 ILE A N 1
ATOM 2263 C CA . ILE A 1 286 ? -10.991 10.077 10.453 1.00 98.44 286 ILE A CA 1
ATOM 2264 C C . ILE A 1 286 ? -10.236 11.228 9.772 1.00 98.44 286 ILE A C 1
ATOM 2266 O O . ILE A 1 286 ? -9.096 11.522 10.135 1.00 98.44 286 ILE A O 1
ATOM 2270 N N . ILE A 1 287 ? -10.862 11.891 8.794 1.00 98.25 287 ILE A N 1
ATOM 2271 C CA . ILE A 1 287 ? -10.275 13.045 8.098 1.00 98.25 287 ILE A CA 1
ATOM 2272 C C . ILE A 1 287 ? -10.014 14.183 9.084 1.00 98.25 287 ILE A C 1
ATOM 2274 O O . ILE A 1 287 ? -8.914 14.735 9.080 1.00 98.25 287 ILE A O 1
ATOM 2278 N N . ASN A 1 288 ? -10.990 14.514 9.935 1.00 98.19 288 ASN A N 1
ATOM 2279 C CA . ASN A 1 288 ? -10.843 15.568 10.937 1.00 98.19 288 ASN A CA 1
ATOM 2280 C C . ASN A 1 288 ? -9.732 15.234 11.930 1.00 98.19 288 ASN A C 1
ATOM 2282 O O . ASN A 1 288 ? -8.884 16.081 12.181 1.00 98.19 288 ASN A O 1
ATOM 2286 N N . LEU A 1 289 ? -9.669 13.991 12.410 1.00 97.94 289 LEU A N 1
ATOM 2287 C CA . LEU A 1 289 ? -8.609 13.530 13.301 1.00 97.94 289 LEU A CA 1
ATOM 2288 C C . LEU A 1 289 ? -7.223 13.699 12.656 1.00 97.94 289 LEU A C 1
ATOM 2290 O O . LEU A 1 289 ? -6.312 14.251 13.264 1.00 97.94 289 LEU A O 1
ATOM 2294 N N . LEU A 1 290 ? -7.054 13.280 11.400 1.00 98.00 290 LEU A N 1
ATOM 2295 C CA . LEU A 1 290 ? -5.786 13.444 10.679 1.00 98.00 290 LEU A CA 1
ATOM 2296 C C . LEU A 1 290 ? -5.440 14.919 10.421 1.00 98.00 290 LEU A C 1
ATOM 2298 O O . LEU A 1 290 ? -4.266 15.283 10.450 1.00 98.00 290 LEU A O 1
ATOM 2302 N N . GLU A 1 291 ? -6.431 15.774 10.164 1.00 97.94 291 GLU A N 1
ATOM 2303 C CA . GLU A 1 291 ? -6.237 17.221 10.019 1.00 97.94 291 GLU A CA 1
ATOM 2304 C C . GLU A 1 291 ? -5.881 17.901 11.346 1.00 97.94 291 GLU A C 1
ATOM 2306 O O . GLU A 1 291 ? -5.028 18.788 11.356 1.00 97.94 291 GLU A O 1
ATOM 2311 N N . GLU A 1 292 ? -6.470 17.473 12.462 1.00 97.31 292 GLU A N 1
ATOM 2312 C CA . GLU A 1 292 ? -6.145 17.967 13.802 1.00 97.31 292 GLU A CA 1
ATOM 2313 C C . GLU A 1 292 ? -4.688 17.670 14.167 1.00 97.31 292 GLU A C 1
ATOM 2315 O O . GLU A 1 292 ? -3.971 18.571 14.599 1.00 97.31 292 GLU A O 1
ATOM 2320 N N . TYR A 1 293 ? -4.206 16.460 13.871 1.00 96.88 293 TYR A N 1
ATOM 2321 C CA . TYR A 1 293 ? -2.803 16.072 14.074 1.00 96.88 293 TYR A CA 1
ATOM 2322 C C . TYR A 1 293 ? -1.807 16.850 13.204 1.00 96.88 293 TYR A C 1
ATOM 2324 O O . TYR A 1 293 ? -0.608 16.839 13.477 1.00 96.88 293 TYR A O 1
ATOM 2332 N N . ARG A 1 294 ? -2.265 17.524 12.142 1.00 97.75 294 ARG A N 1
ATOM 2333 C CA . ARG A 1 294 ? -1.396 18.374 11.320 1.00 97.75 294 ARG A CA 1
ATOM 2334 C C . ARG A 1 294 ? -1.167 19.753 11.929 1.00 97.75 294 ARG A C 1
ATOM 2336 O O . ARG A 1 294 ? -0.262 20.434 11.450 1.00 97.75 294 ARG A O 1
ATOM 2343 N N . TYR A 1 295 ? -1.959 20.214 12.894 1.00 97.56 295 TYR A N 1
ATOM 2344 C CA . TYR A 1 295 ? -1.744 21.541 13.475 1.00 97.56 295 TYR A CA 1
ATOM 2345 C C . TYR A 1 295 ? -0.465 21.568 14.316 1.00 97.56 295 TYR A C 1
ATOM 2347 O O . TYR A 1 295 ? -0.274 20.744 15.202 1.00 97.56 295 TYR A O 1
ATOM 2355 N N . ILE A 1 296 ? 0.391 22.551 14.037 1.00 96.81 296 ILE A N 1
ATOM 2356 C CA . ILE A 1 296 ? 1.532 22.905 14.890 1.00 96.81 296 ILE A CA 1
ATOM 2357 C C . ILE A 1 296 ? 1.046 23.847 15.992 1.00 96.81 296 ILE A C 1
ATOM 2359 O O . ILE A 1 296 ? 1.333 23.650 17.166 1.00 96.81 296 ILE A O 1
ATOM 2363 N N . ASP A 1 297 ? 0.295 24.873 15.588 1.00 95.88 297 ASP A N 1
ATOM 2364 C CA . ASP A 1 297 ? -0.270 25.896 16.462 1.00 95.88 297 ASP A CA 1
ATOM 2365 C C . ASP A 1 297 ? -1.722 26.132 16.029 1.00 95.88 297 ASP A C 1
ATOM 2367 O O . ASP A 1 297 ? -1.991 26.628 14.927 1.00 95.88 297 ASP A O 1
ATOM 2371 N N . LYS A 1 298 ? -2.663 25.704 16.878 1.00 95.94 298 LYS A N 1
ATOM 2372 C CA . LYS A 1 298 ? -4.102 25.764 16.597 1.00 95.94 298 LYS A CA 1
ATOM 2373 C C . LYS A 1 298 ? -4.627 27.199 16.633 1.00 95.94 298 LYS A C 1
ATOM 2375 O O . LYS A 1 298 ? -5.540 27.511 15.876 1.00 95.94 298 LYS A O 1
ATOM 2380 N N . GLU A 1 299 ? -4.029 28.068 17.446 1.00 96.62 299 GLU A N 1
ATOM 2381 C CA . GLU A 1 299 ? -4.441 29.470 17.573 1.00 96.62 299 GLU A CA 1
ATOM 2382 C C . GLU A 1 299 ? -4.014 30.276 16.349 1.00 96.62 299 GLU A C 1
ATOM 2384 O O . GLU A 1 299 ? -4.787 31.066 15.812 1.00 96.62 299 GLU A O 1
ATOM 2389 N N . LYS A 1 300 ? -2.800 30.020 15.848 1.00 96.44 300 LYS A N 1
ATOM 2390 C CA . LYS A 1 300 ? -2.278 30.681 14.641 1.00 96.44 300 LYS A CA 1
ATOM 2391 C C . LYS A 1 300 ? -2.723 30.025 13.333 1.00 96.44 300 LYS A C 1
ATOM 2393 O O . LYS A 1 300 ? -2.411 30.532 12.258 1.00 96.44 300 LYS A O 1
ATOM 2398 N N . GLY A 1 301 ? -3.403 28.880 13.399 1.00 95.69 301 GLY A N 1
ATOM 2399 C CA . GLY A 1 301 ? -3.843 28.126 12.224 1.00 95.69 301 GLY A CA 1
ATOM 2400 C C . GLY A 1 301 ? -2.699 27.526 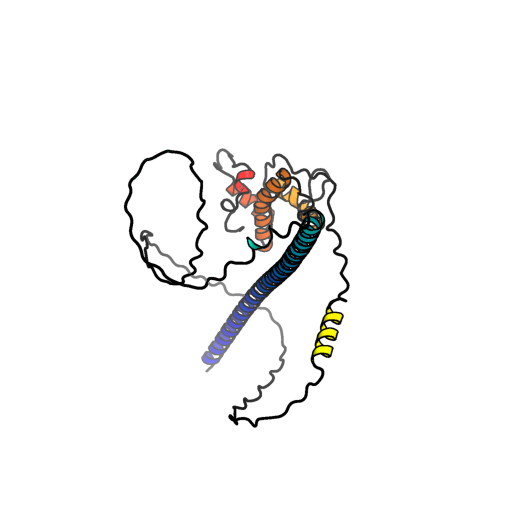11.395 1.00 95.69 301 GLY A C 1
ATOM 2401 O O . GLY A 1 301 ? -2.889 27.217 10.217 1.00 95.69 301 GLY A O 1
ATOM 2402 N N . ILE A 1 302 ? -1.508 27.361 11.981 1.00 97.06 302 ILE A N 1
ATOM 2403 C CA . ILE A 1 302 ? -0.321 26.876 11.270 1.00 97.06 302 ILE A CA 1
ATOM 2404 C C . ILE A 1 302 ? -0.353 25.347 11.236 1.00 97.06 302 ILE A C 1
ATOM 2406 O O . ILE A 1 302 ? -0.373 24.686 12.276 1.00 97.06 302 ILE A O 1
ATOM 2410 N N . LYS A 1 303 ? -0.325 24.780 10.025 1.00 97.69 303 LYS A N 1
ATOM 2411 C CA . LYS A 1 303 ? -0.365 23.333 9.783 1.00 97.69 303 LYS A CA 1
ATOM 2412 C C . LYS A 1 303 ? 0.924 22.822 9.157 1.00 97.69 303 LYS A C 1
ATOM 2414 O O . LYS A 1 303 ? 1.492 23.448 8.263 1.00 97.69 303 LYS A O 1
ATOM 2419 N N . HIS A 1 304 ? 1.309 21.608 9.525 1.00 97.69 304 HIS A N 1
ATOM 2420 C CA . HIS A 1 304 ? 2.271 20.819 8.779 1.00 97.69 304 HIS A CA 1
ATOM 2421 C C . HIS A 1 304 ? 1.780 20.547 7.341 1.00 97.69 304 HIS A C 1
ATOM 2423 O O . HIS A 1 304 ? 0.579 20.342 7.096 1.00 97.69 304 HIS A O 1
ATOM 2429 N N . PRO A 1 305 ? 2.698 20.484 6.359 1.00 97.25 305 PRO A N 1
ATOM 2430 C CA . PRO A 1 305 ? 2.352 20.140 4.984 1.00 97.25 305 PRO A CA 1
ATOM 2431 C C . PRO A 1 305 ? 1.842 18.697 4.890 1.00 97.25 305 PRO A C 1
ATOM 2433 O O . PRO A 1 305 ? 2.231 17.836 5.676 1.00 97.25 305 PRO A O 1
ATOM 2436 N N . ILE A 1 306 ? 1.037 18.386 3.871 1.00 97.50 306 ILE A N 1
ATO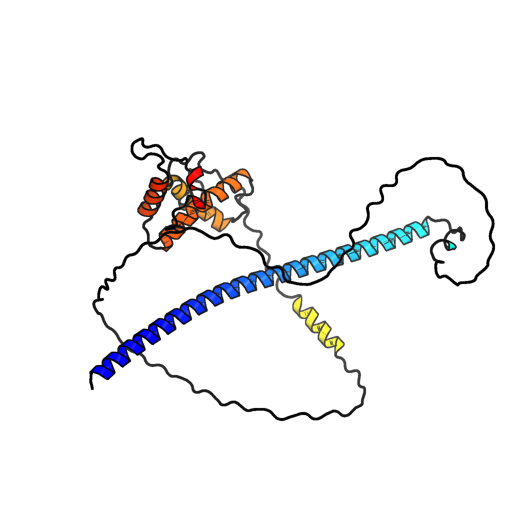M 2437 C CA . ILE A 1 306 ? 0.475 17.033 3.687 1.00 97.50 306 ILE A CA 1
ATOM 2438 C C . ILE A 1 306 ? 1.559 15.943 3.608 1.00 97.50 306 ILE A C 1
ATOM 2440 O O . ILE A 1 306 ? 1.368 14.807 4.032 1.00 97.50 306 ILE A O 1
ATOM 2444 N N . GLY A 1 307 ? 2.745 16.294 3.104 1.00 96.56 307 GLY A N 1
ATOM 2445 C CA . GLY A 1 307 ? 3.878 15.378 3.023 1.00 96.56 307 GLY A CA 1
ATOM 2446 C C . GLY A 1 307 ? 4.434 14.933 4.380 1.00 96.56 307 GLY A C 1
ATOM 2447 O O . GLY A 1 307 ? 5.137 13.923 4.403 1.00 96.56 307 GLY A O 1
ATOM 2448 N N . TRP A 1 308 ? 4.137 15.664 5.460 1.00 97.69 308 TRP A N 1
ATOM 2449 C CA . TRP A 1 308 ? 4.532 15.345 6.834 1.00 97.69 308 TRP A CA 1
ATOM 2450 C C . TRP A 1 308 ? 3.647 14.243 7.430 1.00 97.69 308 TRP A C 1
ATOM 2452 O O . TRP A 1 308 ? 4.175 13.242 7.907 1.00 97.69 308 TRP A O 1
ATOM 2462 N N . ILE A 1 309 ? 2.317 14.354 7.296 1.00 97.50 309 ILE A N 1
ATOM 2463 C CA . ILE A 1 309 ? 1.373 13.339 7.809 1.00 97.50 309 ILE A CA 1
ATOM 2464 C C . ILE A 1 309 ? 1.438 12.022 7.016 1.00 97.50 309 ILE A C 1
ATOM 2466 O O . ILE A 1 309 ? 1.081 10.969 7.516 1.00 97.50 309 ILE A O 1
ATOM 2470 N N . CYS A 1 310 ? 1.967 12.043 5.787 1.00 96.69 310 CYS A N 1
ATOM 2471 C CA . CYS A 1 310 ? 2.193 10.837 4.976 1.00 96.69 310 CYS A CA 1
ATOM 2472 C C . CYS A 1 310 ? 3.301 9.903 5.519 1.00 96.69 310 CYS A C 1
ATOM 2474 O O . CYS A 1 310 ? 3.665 8.933 4.855 1.00 96.69 310 CYS A O 1
ATOM 2476 N N . GLN A 1 311 ? 3.901 10.203 6.672 1.00 96.69 311 GLN A N 1
ATOM 2477 C CA . GLN A 1 311 ? 4.916 9.362 7.304 1.00 96.69 311 GLN A CA 1
ATOM 2478 C C . GLN A 1 311 ? 4.259 8.460 8.349 1.00 96.69 311 GLN A C 1
ATOM 2480 O O . GLN A 1 311 ? 3.460 8.923 9.153 1.00 96.69 311 GLN A O 1
ATOM 2485 N N . ASN A 1 312 ? 4.624 7.177 8.369 1.00 95.75 312 ASN A N 1
ATOM 2486 C CA . ASN A 1 312 ? 3.939 6.171 9.190 1.00 95.75 312 ASN A CA 1
ATOM 2487 C C . ASN A 1 312 ? 3.939 6.482 10.699 1.00 95.75 312 ASN A C 1
ATOM 2489 O O . ASN A 1 312 ? 2.968 6.179 11.381 1.00 95.75 312 ASN A O 1
ATOM 2493 N N . HIS A 1 313 ? 5.004 7.097 11.220 1.00 96.38 313 HIS A N 1
ATOM 2494 C CA . HIS A 1 313 ? 5.097 7.460 12.639 1.00 96.38 313 HIS A CA 1
ATOM 2495 C C . HIS A 1 313 ? 4.265 8.698 13.010 1.00 96.38 313 HIS A C 1
ATOM 2497 O O . HIS A 1 313 ? 3.952 8.872 14.181 1.00 96.38 313 HIS A O 1
ATOM 2503 N N . ASN A 1 314 ? 3.870 9.520 12.030 1.00 97.25 314 ASN A N 1
ATOM 2504 C CA . ASN A 1 314 ? 2.995 10.678 12.242 1.00 97.25 314 ASN A CA 1
ATOM 2505 C C . ASN A 1 314 ? 1.505 10.305 12.155 1.00 97.25 314 ASN A C 1
ATOM 2507 O O . ASN A 1 314 ? 0.647 11.159 12.359 1.00 97.25 314 ASN A O 1
ATOM 2511 N N . ILE A 1 315 ? 1.180 9.043 11.851 1.00 97.44 315 ILE A N 1
ATOM 2512 C CA . ILE A 1 315 ? -0.199 8.552 11.854 1.00 97.44 315 ILE A CA 1
ATOM 2513 C C . ILE A 1 315 ? -0.621 8.219 13.298 1.00 97.44 315 ILE A C 1
ATOM 2515 O O . ILE A 1 315 ? 0.074 7.436 13.967 1.00 97.44 315 ILE A O 1
ATOM 2519 N N . PRO A 1 316 ? -1.773 8.744 13.766 1.00 96.75 316 PRO A N 1
ATOM 2520 C CA . PRO A 1 316 ? -2.347 8.398 15.063 1.00 96.75 316 PRO A CA 1
ATOM 2521 C C . PRO A 1 316 ? -2.461 6.883 15.245 1.00 96.75 316 PRO A C 1
ATOM 2523 O O . PRO A 1 316 ? -2.889 6.171 14.339 1.00 96.75 316 PRO A O 1
ATOM 2526 N N . GLU A 1 317 ? -2.118 6.374 16.427 1.00 96.25 317 GLU A N 1
ATOM 2527 C CA . GLU A 1 317 ? -2.131 4.930 16.704 1.00 96.25 317 GLU A CA 1
ATOM 2528 C C . GLU A 1 317 ? -3.524 4.301 16.552 1.00 96.25 317 GLU A C 1
ATOM 2530 O O . GLU A 1 317 ? -3.661 3.168 16.094 1.00 96.25 317 GLU A O 1
ATOM 2535 N N . VAL A 1 318 ? -4.575 5.081 16.814 1.00 95.50 318 VAL A N 1
ATOM 2536 C CA . VAL A 1 318 ? -5.970 4.677 16.589 1.00 95.50 318 VAL A CA 1
ATOM 2537 C C . VAL A 1 318 ? -6.292 4.366 15.117 1.00 95.50 318 VAL A C 1
ATOM 2539 O O . VAL A 1 318 ? -7.282 3.684 14.850 1.00 95.50 318 VAL A O 1
ATOM 2542 N N . LEU A 1 319 ? -5.455 4.799 14.166 1.00 94.06 319 LEU A N 1
ATOM 2543 C CA . LEU A 1 319 ? -5.611 4.556 12.725 1.00 94.06 319 LEU A CA 1
ATOM 2544 C C . LEU A 1 319 ? -4.526 3.644 12.118 1.00 94.06 319 LEU A C 1
ATOM 2546 O O . LEU A 1 319 ? -4.607 3.323 10.930 1.00 94.06 319 LEU A O 1
ATOM 2550 N N . ARG A 1 320 ? -3.508 3.233 12.885 1.00 90.81 320 ARG A N 1
ATOM 2551 C CA . ARG A 1 320 ? -2.464 2.305 12.407 1.00 90.81 320 ARG A CA 1
ATOM 2552 C C . ARG A 1 320 ? -2.973 0.872 12.307 1.00 90.81 320 ARG A C 1
ATOM 2554 O O . ARG A 1 320 ? -2.584 0.197 11.329 1.00 90.81 320 ARG A O 1
#

Sequence (320 aa):
MPLAEDRVAELERQVTMLERMIQMLGDTLDRKFDRYEQVIESQSHKIAELTVLMLSMVSEQHKWSGSLKERISQVAPKNDVFYELFEGGQDPATATTGPGDHPVPETTTASSYAYPLPSHHTAVNATTVAAAPAISSSSSSSASSVPLQPSASMSDTQQHSQPQPQPLSLPQPLSQPPTSQIQPQPQQQQQQQQQQQQQQQPQLKRQRPNVFTGKFHFLKSPHSVKEVWKEYVEGINGQPSIREMESLYQTGWRRDPAVNKRYARRKVLWKAIENGLSRGYSLEYIINLLEEYRYIDKEKGIKHPIGWICQNHNIPEVLR